Protein AF-A0A2W1MUR2-F1 (afdb_monomer_lite)

pLDDT: mean 82.46, std 20.59, range [31.08, 98.38]

Structure (mmCIF, N/CA/C/O backbone):
data_AF-A0A2W1MUR2-F1
#
_entry.id   AF-A0A2W1MUR2-F1
#
loop_
_atom_site.group_PDB
_atom_site.id
_atom_site.type_symbol
_atom_site.label_atom_id
_atom_site.label_alt_id
_atom_site.label_comp_id
_atom_site.label_asym_id
_atom_site.label_entity_id
_atom_site.label_seq_id
_atom_site.pdbx_PDB_ins_code
_atom_site.Cartn_x
_atom_site.Cartn_y
_atom_site.Cartn_z
_atom_site.occupancy
_atom_site.B_iso_or_equiv
_atom_site.auth_seq_id
_atom_site.auth_comp_id
_atom_site.auth_asym_id
_atom_site.auth_atom_id
_atom_site.pdbx_PDB_model_num
ATOM 1 N N . THR A 1 1 ? 6.943 8.150 -29.413 1.00 52.59 1 THR A N 1
ATOM 2 C CA . THR A 1 1 ? 5.490 8.008 -29.246 1.00 52.59 1 THR A CA 1
ATOM 3 C C . THR A 1 1 ? 4.821 9.345 -29.018 1.00 52.59 1 THR A C 1
ATOM 5 O O . THR A 1 1 ? 5.468 10.304 -28.606 1.00 52.59 1 THR A O 1
ATOM 8 N N . ASN A 1 2 ? 3.530 9.465 -29.338 1.00 44.44 2 ASN A N 1
ATOM 9 C CA . ASN A 1 2 ? 2.697 10.561 -28.817 1.00 44.44 2 ASN A CA 1
ATOM 10 C C . ASN A 1 2 ? 2.194 10.264 -27.386 1.00 44.44 2 ASN A C 1
ATOM 12 O O . ASN A 1 2 ? 1.311 10.976 -26.915 1.00 44.44 2 ASN A O 1
ATOM 16 N N . GLY A 1 3 ? 2.753 9.233 -26.735 1.00 40.03 3 GLY A N 1
ATOM 17 C CA . GLY A 1 3 ? 2.511 8.872 -25.340 1.00 40.03 3 GLY A CA 1
ATOM 18 C C . GLY A 1 3 ? 1.110 8.339 -25.052 1.00 40.03 3 GLY A C 1
ATOM 19 O O . GLY A 1 3 ? 0.625 8.547 -23.956 1.00 40.03 3 GLY A O 1
ATOM 20 N N . ASN A 1 4 ? 0.416 7.738 -26.028 1.00 41.56 4 ASN A N 1
ATOM 21 C CA . ASN A 1 4 ? -0.985 7.325 -25.859 1.00 41.56 4 ASN A CA 1
ATOM 22 C C . ASN A 1 4 ? -1.212 5.808 -25.728 1.00 41.56 4 ASN A C 1
ATOM 24 O O . ASN A 1 4 ? -2.364 5.389 -25.817 1.00 41.56 4 ASN A O 1
ATOM 28 N N . GLY A 1 5 ? -0.155 4.995 -25.630 1.00 36.75 5 GLY A N 1
ATOM 29 C CA . GLY A 1 5 ? -0.264 3.538 -25.466 1.00 36.75 5 GLY A CA 1
ATOM 30 C C . GLY A 1 5 ? -0.944 2.772 -26.617 1.00 36.75 5 GLY A C 1
ATOM 31 O O . GLY A 1 5 ? -1.258 1.596 -26.466 1.00 36.75 5 GLY A O 1
ATOM 32 N N . VAL A 1 6 ? -1.204 3.388 -27.783 1.00 38.34 6 VAL A N 1
ATOM 33 C CA . VAL A 1 6 ? -1.927 2.741 -28.897 1.00 38.34 6 VAL A CA 1
ATOM 34 C C . VAL A 1 6 ? -1.089 2.727 -30.172 1.00 38.34 6 VAL A C 1
ATOM 36 O O . VAL A 1 6 ? -0.780 3.774 -30.740 1.00 38.34 6 VAL A O 1
ATOM 39 N N . ILE A 1 7 ? -0.818 1.527 -30.705 1.00 43.47 7 ILE A N 1
ATOM 40 C CA . ILE A 1 7 ? -0.164 1.345 -32.011 1.00 43.47 7 ILE A CA 1
ATOM 41 C C . ILE A 1 7 ? -1.103 1.836 -33.132 1.00 43.47 7 ILE A C 1
ATOM 43 O O . ILE A 1 7 ? -1.930 1.088 -33.667 1.00 43.47 7 ILE A O 1
ATOM 47 N N . ASP A 1 8 ? -0.966 3.104 -33.517 1.00 47.75 8 ASP A N 1
ATOM 48 C CA . ASP A 1 8 ? -1.576 3.679 -34.713 1.00 47.75 8 ASP A CA 1
ATOM 49 C C . ASP A 1 8 ? -0.521 4.274 -35.671 1.00 47.75 8 ASP A C 1
ATOM 51 O O . ASP A 1 8 ? 0.677 4.316 -35.400 1.00 47.75 8 ASP A O 1
ATOM 55 N N . GLY A 1 9 ? -0.947 4.681 -36.871 1.00 41.59 9 GLY A N 1
ATOM 56 C CA . GLY A 1 9 ? -0.047 5.183 -37.919 1.00 41.59 9 GLY A CA 1
ATOM 57 C C . GLY A 1 9 ? 0.613 6.543 -37.636 1.00 41.59 9 GLY A C 1
ATOM 58 O O . GLY A 1 9 ? 1.147 7.134 -38.580 1.00 41.59 9 GLY A O 1
ATOM 59 N N . ALA A 1 10 ? 0.516 7.070 -36.412 1.00 45.09 10 ALA A N 1
ATOM 60 C CA . ALA A 1 10 ? 1.146 8.307 -35.962 1.00 45.09 10 ALA A CA 1
ATOM 61 C C . ALA A 1 10 ? 2.439 8.093 -35.149 1.00 45.09 10 ALA A C 1
ATOM 63 O O . ALA A 1 10 ? 3.068 9.090 -34.788 1.00 45.09 10 ALA A O 1
ATOM 64 N N . GLU A 1 11 ? 2.864 6.846 -34.913 1.00 55.81 11 GLU A N 1
ATOM 65 C CA . GLU A 1 11 ? 4.136 6.552 -34.244 1.00 55.81 11 GLU A CA 1
ATOM 66 C C . GLU A 1 11 ? 5.350 6.970 -35.097 1.00 55.81 11 GLU A C 1
ATOM 68 O O . GLU A 1 11 ? 5.309 6.915 -36.336 1.00 55.81 11 GLU A O 1
ATOM 73 N N . LEU A 1 12 ? 6.432 7.427 -34.450 1.00 50.66 12 LEU A N 1
ATOM 74 C CA . LEU A 1 12 ? 7.673 7.763 -35.153 1.00 50.66 12 LEU A CA 1
ATOM 75 C C . LEU A 1 12 ? 8.189 6.500 -35.850 1.00 50.66 12 LEU A C 1
ATOM 77 O O . LEU A 1 12 ? 8.374 5.463 -35.232 1.00 50.66 12 LEU A O 1
ATOM 81 N N . ALA A 1 13 ? 8.395 6.570 -37.165 1.00 52.12 13 ALA A N 1
ATOM 82 C CA . ALA A 1 13 ? 8.989 5.453 -37.886 1.00 52.12 13 ALA A CA 1
ATOM 83 C C . ALA A 1 13 ? 10.464 5.291 -37.465 1.00 52.12 13 ALA A C 1
ATOM 85 O O . ALA A 1 13 ? 11.145 6.313 -37.325 1.00 52.12 13 ALA A O 1
ATOM 86 N N . PRO A 1 14 ? 10.981 4.054 -37.354 1.00 52.34 14 PRO A N 1
ATOM 87 C CA . PRO A 1 14 ? 12.403 3.816 -37.125 1.00 52.34 14 PRO A CA 1
ATOM 88 C C . PRO A 1 14 ? 13.284 4.536 -38.145 1.00 52.34 14 PRO A C 1
ATOM 90 O O . PRO A 1 14 ? 12.932 4.629 -39.332 1.00 52.34 14 PRO A O 1
ATOM 93 N N . ALA A 1 15 ? 14.418 5.067 -37.690 1.00 61.19 15 ALA A N 1
ATOM 94 C CA . ALA A 1 15 ? 15.410 5.709 -38.547 1.00 61.19 15 ALA A CA 1
ATOM 95 C C . ALA A 1 15 ? 16.092 4.699 -39.483 1.00 61.19 15 ALA A C 1
ATOM 97 O O . ALA A 1 15 ? 16.553 5.065 -40.572 1.00 61.19 15 ALA A O 1
ATOM 98 N N . GLY A 1 16 ? 16.126 3.428 -39.081 1.00 59.06 16 GLY A N 1
ATOM 99 C CA . GLY A 1 16 ? 16.937 2.372 -39.669 1.00 59.06 16 GLY A CA 1
ATOM 100 C C . GLY A 1 16 ? 18.432 2.604 -39.450 1.00 59.06 16 GLY A C 1
ATOM 101 O O . GLY A 1 16 ? 19.238 2.153 -40.271 1.00 59.06 16 GLY A O 1
ATOM 102 N N . THR A 1 17 ? 18.796 3.368 -38.422 1.00 61.84 17 THR A N 1
ATOM 103 C CA . THR A 1 17 ? 20.178 3.688 -38.066 1.00 61.84 17 THR A CA 1
ATOM 104 C C . THR A 1 17 ? 20.392 3.440 -36.584 1.00 61.84 17 THR A C 1
ATOM 106 O O . THR A 1 17 ? 19.498 3.696 -35.796 1.00 61.84 17 THR A O 1
ATOM 109 N N . ASP A 1 18 ? 21.569 2.916 -36.268 1.00 57.72 18 ASP A N 1
ATOM 110 C CA . ASP A 1 18 ? 22.080 2.629 -34.928 1.00 57.72 18 ASP A CA 1
ATOM 111 C C . ASP A 1 18 ? 23.527 3.158 -34.947 1.00 57.72 18 ASP A C 1
ATOM 113 O O . ASP A 1 18 ? 24.411 2.605 -35.625 1.00 57.72 18 ASP A O 1
ATOM 117 N N . ALA A 1 19 ? 23.715 4.371 -34.425 1.00 68.31 19 ALA A N 1
ATOM 118 C CA . ALA A 1 19 ? 24.905 5.187 -34.648 1.00 68.31 19 ALA A CA 1
ATOM 119 C C . ALA A 1 19 ? 26.083 4.802 -33.748 1.00 68.31 19 ALA A C 1
ATOM 121 O O . ALA A 1 19 ? 27.240 4.954 -34.176 1.00 68.31 19 ALA A O 1
ATOM 122 N N . ASP A 1 20 ? 25.816 4.328 -32.536 1.00 58.47 20 ASP A N 1
ATOM 123 C CA . ASP A 1 20 ? 26.816 3.842 -31.585 1.00 58.47 20 ASP A CA 1
ATOM 124 C C . ASP A 1 20 ? 26.888 2.311 -31.485 1.00 58.47 20 ASP A C 1
ATOM 126 O O . ASP A 1 20 ? 27.854 1.803 -30.902 1.00 58.47 20 ASP A O 1
ATOM 130 N N . ALA A 1 21 ? 26.042 1.611 -32.245 1.00 53.56 21 ALA A N 1
ATOM 131 C CA . ALA A 1 21 ? 26.061 0.170 -32.458 1.00 53.56 21 ALA A CA 1
ATOM 132 C C . ALA A 1 21 ? 25.739 -0.628 -31.188 1.00 53.56 21 ALA A C 1
ATOM 134 O O . ALA A 1 21 ? 26.381 -1.660 -30.945 1.00 53.56 21 ALA A O 1
ATOM 135 N N . ASP A 1 22 ? 24.800 -0.128 -30.387 1.00 54.81 22 ASP A N 1
ATOM 136 C CA . ASP A 1 22 ? 24.324 -0.761 -29.157 1.00 54.81 22 ASP A CA 1
ATOM 137 C C . ASP A 1 22 ? 23.065 -1.626 -29.358 1.00 54.81 22 ASP A C 1
ATOM 139 O O . ASP A 1 22 ? 22.729 -2.427 -28.488 1.00 54.81 22 ASP A O 1
ATOM 143 N N . GLY A 1 23 ? 22.445 -1.566 -30.541 1.00 53.06 23 GLY A N 1
ATOM 144 C CA . GLY A 1 23 ? 21.282 -2.372 -30.907 1.00 53.06 23 GLY A CA 1
ATOM 145 C C . GLY A 1 23 ? 19.949 -1.625 -30.883 1.00 53.06 23 GLY A C 1
ATOM 146 O O . GLY A 1 23 ? 18.966 -2.184 -31.381 1.00 53.06 23 GLY A O 1
ATOM 147 N N . LEU A 1 24 ? 19.906 -0.379 -30.402 1.00 52.16 24 LEU A N 1
ATOM 148 C CA . LEU A 1 24 ? 18.722 0.476 -30.465 1.00 52.16 24 LEU A CA 1
ATOM 149 C C . LEU A 1 24 ? 18.738 1.360 -31.720 1.00 52.16 24 LEU A C 1
ATOM 151 O O . LEU A 1 24 ? 19.772 1.761 -32.249 1.00 52.16 24 LEU A O 1
ATOM 155 N N . ASP A 1 25 ? 17.552 1.639 -32.261 1.00 63.41 25 ASP A N 1
ATOM 156 C CA . ASP A 1 25 ? 17.422 2.562 -33.388 1.00 63.41 25 ASP A CA 1
ATOM 157 C C . ASP A 1 25 ? 17.506 4.010 -32.886 1.00 63.41 25 ASP A C 1
ATOM 159 O O . ASP A 1 25 ? 16.816 4.375 -31.941 1.00 63.41 25 ASP A O 1
ATOM 163 N N . ASP A 1 26 ? 18.290 4.853 -33.562 1.00 63.41 26 ASP A N 1
ATOM 164 C CA . ASP A 1 26 ? 18.597 6.241 -33.180 1.00 63.41 26 ASP A CA 1
ATOM 165 C C . ASP A 1 26 ? 17.355 7.115 -32.895 1.00 63.41 26 ASP A C 1
ATOM 167 O O . ASP A 1 26 ? 17.463 8.155 -32.244 1.00 63.41 26 ASP A O 1
ATOM 171 N N . ASN A 1 27 ? 16.178 6.782 -33.447 1.00 62.06 27 ASN A N 1
ATOM 172 C CA . ASN A 1 27 ? 14.940 7.524 -33.160 1.00 62.06 27 ASN A CA 1
ATOM 173 C C . ASN A 1 27 ? 14.309 7.159 -31.808 1.00 62.06 27 ASN A C 1
ATOM 175 O O . ASN A 1 27 ? 13.392 7.858 -31.367 1.00 62.06 27 ASN A O 1
ATOM 179 N N . PHE A 1 28 ? 14.772 6.076 -31.201 1.00 53.94 28 PHE A N 1
ATOM 180 C CA . PHE A 1 28 ? 14.320 5.514 -29.934 1.00 53.94 28 PHE A CA 1
ATOM 181 C C . PHE A 1 28 ? 15.455 5.427 -28.908 1.00 53.94 28 PHE A C 1
ATOM 183 O O . PHE A 1 28 ? 15.190 5.214 -27.732 1.00 53.94 28 PHE A O 1
ATOM 190 N N . ASP A 1 29 ? 16.691 5.675 -29.334 1.00 57.19 29 ASP A N 1
ATOM 191 C CA . ASP A 1 29 ? 17.839 5.826 -28.458 1.00 57.19 29 ASP A CA 1
ATOM 192 C C . ASP A 1 29 ? 17.847 7.221 -27.795 1.00 57.19 29 ASP A C 1
ATOM 194 O O . ASP A 1 29 ? 17.964 8.273 -28.439 1.00 57.19 29 ASP A O 1
ATOM 198 N N . SER A 1 30 ? 17.668 7.231 -26.472 1.00 54.81 30 SER A N 1
ATOM 199 C CA . SER A 1 30 ? 17.703 8.442 -25.645 1.00 54.81 30 SER A CA 1
ATOM 200 C C . SER A 1 30 ? 19.116 8.791 -25.160 1.00 54.81 30 SER A C 1
ATOM 202 O O . SER A 1 30 ? 19.338 9.884 -24.613 1.00 54.81 30 SER A O 1
ATOM 204 N N . MET A 1 31 ? 20.085 7.899 -25.377 1.00 52.56 31 MET A N 1
ATOM 205 C CA . MET A 1 31 ? 21.469 8.084 -24.988 1.00 52.56 31 MET A CA 1
ATOM 206 C C . MET A 1 31 ? 22.258 8.878 -26.039 1.00 52.56 31 MET A C 1
ATOM 208 O O . MET A 1 31 ? 21.864 9.064 -27.193 1.00 52.56 31 MET A O 1
ATOM 212 N N . PRO A 1 32 ? 23.380 9.505 -25.639 1.00 57.50 32 PRO A N 1
ATOM 213 C CA . PRO A 1 32 ? 24.187 10.245 -26.587 1.00 57.50 32 PRO A CA 1
ATOM 214 C C . PRO A 1 32 ? 24.886 9.256 -27.526 1.00 57.50 32 PRO A C 1
ATOM 216 O O . PRO A 1 32 ? 25.795 8.579 -27.053 1.00 57.50 32 PRO A O 1
ATOM 219 N N . LEU A 1 33 ? 24.581 9.345 -28.833 1.00 58.50 33 LEU A N 1
ATOM 220 C CA . LEU A 1 33 ? 25.121 8.647 -30.037 1.00 58.50 33 LEU A CA 1
ATOM 221 C C . LEU A 1 33 ? 26.667 8.544 -30.194 1.00 58.50 33 LEU A C 1
ATOM 223 O O . LEU A 1 33 ? 27.222 8.417 -31.289 1.00 58.50 33 LEU A O 1
ATOM 227 N N . THR A 1 34 ? 27.421 8.779 -29.127 1.00 56.03 34 THR A N 1
ATOM 228 C CA . THR A 1 34 ? 28.885 8.775 -29.031 1.00 56.03 34 THR A CA 1
ATOM 229 C C . THR A 1 34 ? 29.391 8.048 -27.783 1.00 56.03 34 THR A C 1
ATOM 231 O O . THR A 1 34 ? 30.610 7.924 -27.615 1.00 56.03 34 THR A O 1
ATOM 234 N N . ALA A 1 35 ? 28.497 7.612 -26.896 1.00 49.00 35 ALA A N 1
ATOM 235 C CA . ALA A 1 35 ? 28.824 6.962 -25.645 1.00 49.00 35 ALA A CA 1
ATOM 236 C C . ALA A 1 35 ? 28.673 5.448 -25.809 1.00 49.00 35 ALA A C 1
ATOM 238 O O . ALA A 1 35 ? 27.669 4.878 -25.428 1.00 49.00 35 ALA A O 1
ATOM 239 N N . VAL A 1 36 ? 29.722 4.787 -26.309 1.00 47.22 36 VAL A N 1
ATOM 240 C CA . VAL A 1 36 ? 29.842 3.329 -26.159 1.00 47.22 36 VAL A CA 1
ATOM 241 C C . VAL A 1 36 ? 29.967 3.049 -24.662 1.00 47.22 36 VAL A C 1
ATOM 243 O O . VAL A 1 36 ? 31.051 3.214 -24.084 1.00 47.22 36 VAL A O 1
ATOM 246 N N . ASN A 1 37 ? 28.856 2.725 -24.013 1.00 43.06 37 ASN A N 1
ATOM 247 C CA . ASN A 1 37 ? 28.860 2.263 -22.638 1.00 43.06 37 ASN A CA 1
ATOM 248 C C . ASN A 1 37 ? 29.360 0.802 -22.610 1.00 43.06 37 ASN A C 1
ATOM 250 O O . ASN A 1 37 ? 29.521 0.128 -23.628 1.00 43.06 37 ASN A O 1
ATOM 254 N N . THR A 1 38 ? 29.755 0.340 -21.432 1.00 38.03 38 THR A N 1
ATOM 255 C CA . THR A 1 38 ? 30.266 -1.021 -21.229 1.00 38.03 38 THR A CA 1
ATOM 256 C C . THR A 1 38 ? 29.154 -2.050 -21.007 1.00 38.03 38 THR A C 1
ATOM 258 O O . THR A 1 38 ? 29.481 -3.186 -20.672 1.00 38.03 38 THR A O 1
ATOM 261 N N . PHE A 1 39 ? 27.888 -1.686 -21.237 1.00 39.66 39 PHE A N 1
ATOM 262 C CA . PHE A 1 39 ? 26.738 -2.598 -21.288 1.00 39.66 39 PHE A CA 1
ATOM 263 C C . PHE A 1 39 ? 26.599 -3.161 -22.705 1.00 39.66 39 PHE A C 1
ATOM 265 O O . PHE A 1 39 ? 25.584 -3.043 -23.369 1.00 39.66 39 PHE A O 1
ATOM 272 N N . THR A 1 40 ? 27.704 -3.679 -23.243 1.00 33.91 40 THR A N 1
ATOM 273 C CA . THR A 1 40 ? 27.777 -4.028 -24.659 1.00 33.91 40 THR A CA 1
ATOM 274 C C . THR A 1 40 ? 26.845 -5.195 -24.983 1.00 33.91 40 THR A C 1
ATOM 276 O O . THR A 1 40 ? 27.210 -6.338 -24.683 1.00 33.91 40 THR A O 1
ATOM 279 N N . ASN A 1 41 ? 25.758 -4.924 -25.712 1.00 38.59 41 ASN A N 1
ATOM 280 C CA . ASN A 1 41 ? 25.082 -5.884 -26.582 1.00 38.59 41 ASN A CA 1
ATOM 281 C C . ASN A 1 41 ? 26.071 -6.342 -27.666 1.00 38.59 41 ASN A C 1
ATOM 283 O O . ASN A 1 41 ? 26.213 -5.793 -28.762 1.00 38.59 41 ASN A O 1
ATOM 287 N N . ALA A 1 42 ? 26.882 -7.332 -27.313 1.00 31.08 42 ALA A N 1
ATOM 288 C CA . ALA A 1 42 ? 27.861 -7.912 -28.206 1.00 31.08 42 ALA A CA 1
ATOM 289 C C . ALA A 1 42 ? 27.303 -9.179 -28.855 1.00 31.08 42 ALA A C 1
ATOM 291 O O . ALA A 1 42 ? 27.804 -10.272 -28.593 1.00 31.08 42 ALA A O 1
ATOM 292 N N . ALA A 1 43 ? 26.379 -9.038 -29.808 1.00 37.41 43 ALA A N 1
ATOM 293 C CA . ALA A 1 43 ? 26.194 -10.063 -30.833 1.00 37.41 43 ALA A CA 1
ATOM 294 C C . ALA A 1 43 ? 25.718 -9.503 -32.183 1.00 37.41 43 ALA A C 1
ATOM 296 O O . ALA A 1 43 ? 24.581 -9.657 -32.609 1.00 37.41 43 ALA A O 1
ATOM 297 N N . ASN A 1 44 ? 26.680 -8.990 -32.958 1.00 37.62 44 ASN A N 1
ATOM 298 C CA . ASN A 1 44 ? 26.607 -8.984 -34.421 1.00 37.62 44 ASN A CA 1
ATOM 299 C C . ASN A 1 44 ? 26.176 -10.367 -34.947 1.00 37.62 44 ASN A C 1
ATOM 301 O O . ASN A 1 44 ? 26.976 -11.310 -34.993 1.00 37.62 44 ASN A O 1
ATOM 305 N N . GLY A 1 45 ? 24.936 -10.426 -35.422 1.00 33.41 45 GLY A N 1
ATOM 306 C CA . GLY A 1 45 ? 24.355 -11.566 -36.110 1.00 33.41 45 GLY A CA 1
ATOM 307 C C . GLY A 1 45 ? 23.498 -11.180 -37.311 1.00 33.41 45 GLY A C 1
ATOM 308 O O . GLY A 1 45 ? 22.531 -11.871 -37.577 1.00 33.41 45 GLY A O 1
ATOM 309 N N . THR A 1 46 ? 23.838 -10.117 -38.053 1.00 34.62 46 THR A N 1
ATOM 310 C CA . THR A 1 46 ? 23.233 -9.789 -39.366 1.00 34.62 46 THR A CA 1
ATOM 311 C C . THR A 1 46 ? 21.705 -9.929 -39.430 1.00 34.62 46 THR A C 1
ATOM 313 O O . THR A 1 46 ? 21.219 -10.735 -40.221 1.00 34.62 46 THR A O 1
ATOM 316 N N . ILE A 1 47 ? 20.961 -9.168 -38.629 1.00 39.41 47 ILE A N 1
ATOM 317 C CA . ILE A 1 47 ? 19.511 -9.059 -38.821 1.00 39.41 47 ILE A CA 1
ATOM 318 C C . ILE A 1 47 ? 19.236 -7.787 -39.620 1.00 39.41 47 ILE A C 1
ATOM 320 O O . ILE A 1 47 ? 19.575 -6.681 -39.204 1.00 39.41 47 ILE A O 1
ATOM 324 N N . ASP A 1 48 ? 18.714 -7.968 -40.833 1.00 42.28 48 ASP A N 1
ATOM 325 C CA . ASP A 1 48 ? 18.252 -6.883 -41.697 1.00 42.28 48 ASP A CA 1
ATOM 326 C C . ASP A 1 48 ? 16.745 -6.701 -41.443 1.00 42.28 48 ASP A C 1
ATOM 328 O O . ASP A 1 48 ? 15.947 -7.544 -41.877 1.00 42.28 48 ASP A O 1
ATOM 332 N N . PRO A 1 49 ? 16.324 -5.600 -40.787 1.00 42.94 49 PRO A N 1
ATOM 333 C CA . PRO A 1 49 ? 14.931 -5.375 -40.393 1.00 42.94 49 PRO A CA 1
ATOM 334 C C . PRO A 1 49 ? 13.972 -5.287 -41.593 1.00 42.94 49 PRO A C 1
ATOM 336 O O . PRO A 1 49 ? 12.754 -5.369 -41.434 1.00 42.94 49 PRO A O 1
ATOM 339 N N . VAL A 1 50 ? 14.49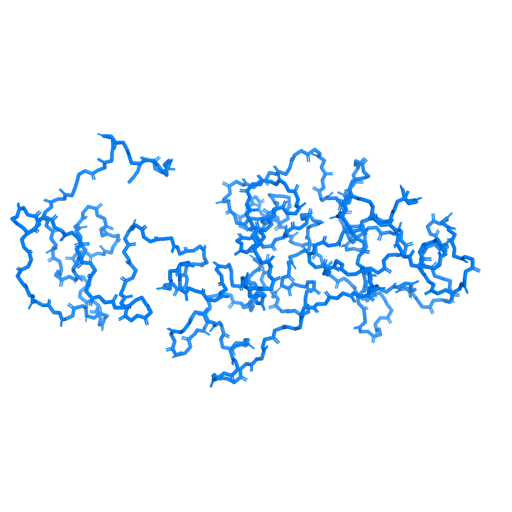5 -5.163 -42.819 1.00 39.22 50 VAL A N 1
ATOM 340 C CA . VAL A 1 50 ? 13.703 -5.124 -44.054 1.00 39.22 50 VAL A CA 1
ATOM 341 C C . VAL A 1 50 ? 13.495 -6.517 -44.661 1.00 39.22 50 VAL A C 1
ATOM 343 O O . VAL A 1 50 ? 12.500 -6.725 -45.363 1.00 39.22 50 VAL A O 1
ATOM 346 N N . THR A 1 51 ? 14.402 -7.476 -44.437 1.00 38.00 51 THR A N 1
ATOM 347 C CA . THR A 1 51 ? 14.331 -8.806 -45.075 1.00 38.00 51 THR A CA 1
ATOM 348 C C . THR A 1 51 ? 13.982 -9.953 -44.134 1.00 38.00 51 THR A C 1
ATOM 350 O O . THR A 1 51 ? 13.389 -10.924 -44.616 1.00 38.00 51 THR A O 1
ATOM 353 N N . ASP A 1 52 ? 14.240 -9.825 -42.832 1.00 47.56 52 ASP A N 1
ATOM 354 C CA . ASP A 1 52 ? 14.043 -10.926 -41.881 1.00 47.56 52 ASP A CA 1
ATOM 355 C C . ASP A 1 52 ? 12.654 -10.945 -41.230 1.00 47.56 52 ASP A C 1
ATOM 357 O O . ASP A 1 52 ? 12.223 -11.991 -40.755 1.00 47.56 52 ASP A O 1
ATOM 361 N N . GLY A 1 53 ? 11.886 -9.852 -41.311 1.00 38.81 53 GLY A N 1
ATOM 362 C CA . GLY A 1 53 ? 10.440 -9.836 -41.044 1.00 38.81 53 GLY A CA 1
ATOM 363 C C . GLY A 1 53 ? 10.005 -10.245 -39.632 1.00 38.81 53 GLY A C 1
ATOM 364 O O . GLY A 1 53 ? 8.807 -10.430 -39.415 1.00 38.81 53 GLY A O 1
ATOM 365 N N . ILE A 1 54 ? 10.939 -10.389 -38.693 1.00 37.62 54 ILE A N 1
ATOM 366 C CA . ILE A 1 54 ? 10.667 -10.714 -37.300 1.00 37.62 54 ILE A CA 1
ATOM 367 C C . ILE A 1 54 ? 11.612 -9.879 -36.434 1.00 37.62 54 ILE A C 1
ATOM 369 O O . ILE A 1 54 ? 12.828 -10.002 -36.545 1.00 37.62 54 ILE A O 1
ATOM 373 N N . PHE A 1 55 ? 11.027 -9.060 -35.563 1.00 44.88 55 PHE A N 1
ATOM 374 C CA . PHE A 1 55 ? 11.647 -8.572 -34.334 1.00 44.88 55 PHE A CA 1
ATOM 375 C C . PHE A 1 55 ? 11.701 -9.736 -33.324 1.00 44.88 55 PHE A C 1
ATOM 377 O O . PHE A 1 55 ? 11.017 -9.703 -32.303 1.00 44.88 55 PHE A O 1
ATOM 384 N N . ALA A 1 56 ? 12.327 -10.850 -33.717 1.00 36.03 56 ALA A N 1
ATOM 385 C CA . ALA A 1 56 ? 12.342 -12.069 -32.920 1.00 36.03 56 ALA A CA 1
ATOM 386 C C . ALA A 1 56 ? 13.427 -11.927 -31.868 1.00 36.03 56 ALA A C 1
ATOM 388 O O . ALA A 1 56 ? 14.605 -12.112 -32.173 1.00 36.03 56 ALA A O 1
ATOM 389 N N . ASP A 1 57 ? 12.965 -11.626 -30.663 1.00 41.81 57 ASP A N 1
ATOM 390 C CA . ASP A 1 57 ? 13.342 -12.330 -29.447 1.00 41.81 57 ASP A CA 1
ATOM 391 C C . ASP A 1 57 ? 13.982 -13.707 -29.754 1.00 41.81 57 ASP A C 1
ATOM 393 O O . ASP A 1 57 ? 13.378 -14.599 -30.375 1.00 41.81 57 ASP A O 1
ATOM 397 N N . ALA A 1 58 ? 15.246 -13.838 -29.360 1.00 40.34 58 ALA A N 1
ATOM 398 C CA . ALA A 1 58 ? 15.959 -15.104 -29.278 1.00 40.34 58 ALA A CA 1
ATOM 399 C C . ALA A 1 58 ? 16.410 -15.418 -27.841 1.00 40.34 58 ALA A C 1
ATOM 401 O O . ALA A 1 58 ? 17.088 -16.436 -27.647 1.00 40.34 58 ALA A O 1
ATOM 402 N N . ASP A 1 59 ? 16.021 -14.598 -26.869 1.00 45.22 59 ASP A N 1
ATOM 403 C CA . ASP A 1 59 ? 16.521 -14.644 -25.507 1.00 45.22 59 ASP A CA 1
ATOM 404 C C . ASP A 1 59 ? 15.347 -15.023 -24.602 1.00 45.22 59 ASP A C 1
ATOM 406 O O . ASP A 1 59 ? 14.308 -14.384 -24.569 1.00 45.22 59 ASP A O 1
ATOM 410 N N . ALA A 1 60 ? 15.474 -16.172 -23.934 1.00 37.12 60 ALA A N 1
ATOM 411 C CA . ALA A 1 60 ? 14.470 -16.602 -22.969 1.00 37.12 60 ALA A CA 1
ATOM 412 C C . ALA A 1 60 ? 14.195 -15.450 -21.988 1.00 37.12 60 ALA A C 1
ATOM 414 O O . ALA A 1 60 ? 15.164 -14.805 -21.581 1.00 37.12 60 ALA A O 1
ATOM 415 N N . PRO A 1 61 ? 12.931 -15.205 -21.616 1.00 40.53 61 PRO A N 1
ATOM 416 C CA . PRO A 1 61 ? 12.618 -14.060 -20.785 1.00 40.53 61 PRO A CA 1
ATOM 417 C C . PRO A 1 61 ? 13.353 -14.236 -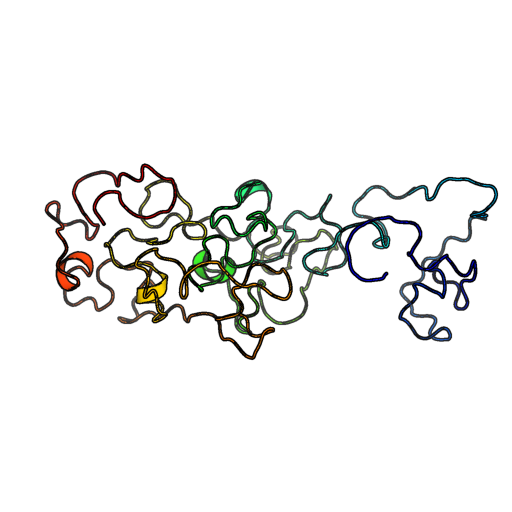19.436 1.00 40.53 61 PRO A C 1
ATOM 419 O O . PRO A 1 61 ? 13.421 -15.358 -18.915 1.00 40.53 61 PRO A O 1
ATOM 422 N N . GLY A 1 62 ? 14.046 -13.177 -19.003 1.00 43.31 62 GLY A N 1
ATOM 423 C CA . GLY A 1 62 ? 14.914 -13.128 -17.815 1.00 43.31 62 GLY A CA 1
ATOM 424 C C . GLY A 1 62 ? 16.418 -13.196 -18.100 1.00 43.31 62 GLY A C 1
ATOM 425 O O . GLY A 1 62 ? 17.193 -13.528 -17.212 1.00 43.31 62 GLY A O 1
ATOM 426 N N . LEU A 1 63 ? 16.865 -12.990 -19.349 1.00 42.75 63 LEU A N 1
ATOM 427 C CA . LEU A 1 63 ? 18.295 -13.042 -19.717 1.00 42.75 63 LEU A CA 1
ATOM 428 C C . LEU A 1 63 ? 18.730 -12.003 -20.778 1.00 42.75 63 LEU A C 1
ATOM 430 O O . LEU A 1 63 ? 19.834 -12.142 -21.321 1.00 42.75 63 LEU A O 1
ATOM 434 N N . GLY A 1 64 ? 17.898 -11.011 -21.113 1.00 49.38 64 GLY A N 1
ATOM 435 C CA . GLY A 1 64 ? 18.142 -10.056 -22.205 1.00 49.38 64 GLY A CA 1
ATOM 436 C C . GLY A 1 64 ? 17.653 -8.639 -21.899 1.00 49.38 64 GLY A C 1
ATOM 437 O O . GLY A 1 64 ? 16.846 -8.461 -20.999 1.00 49.38 64 GLY A O 1
ATOM 438 N N . ASP A 1 65 ? 18.184 -7.658 -22.639 1.00 48.69 65 ASP A N 1
ATOM 439 C CA . ASP A 1 65 ? 17.841 -6.233 -22.520 1.00 48.69 65 ASP A CA 1
ATOM 440 C C . ASP A 1 65 ? 16.348 -5.995 -22.844 1.00 48.69 65 ASP A C 1
ATOM 442 O O . ASP A 1 65 ? 15.877 -6.484 -23.876 1.00 48.69 65 ASP A O 1
ATOM 446 N N . LEU A 1 66 ? 15.654 -5.206 -22.013 1.00 52.31 66 LEU A N 1
ATOM 447 C CA . LEU A 1 66 ? 14.264 -4.769 -22.200 1.00 52.31 66 LEU A CA 1
ATOM 448 C C . LEU A 1 66 ? 14.023 -4.181 -23.606 1.00 52.31 66 LEU A C 1
ATOM 450 O O . LEU A 1 66 ? 14.715 -3.254 -24.051 1.00 52.31 66 LEU A O 1
ATOM 454 N N . ASP A 1 67 ? 13.032 -4.698 -24.330 1.00 55.38 67 ASP A N 1
ATOM 455 C CA . ASP A 1 67 ? 12.592 -4.155 -25.617 1.00 55.38 67 ASP A CA 1
ATOM 456 C C . ASP A 1 67 ? 11.544 -3.044 -25.423 1.00 55.38 67 ASP A C 1
ATOM 458 O O . ASP A 1 67 ? 10.705 -3.109 -24.538 1.00 55.38 67 ASP A O 1
ATOM 462 N N . TYR A 1 68 ? 11.460 -2.066 -26.336 1.00 53.50 68 TYR A N 1
ATOM 463 C CA . TYR A 1 68 ? 10.507 -0.931 -26.273 1.00 53.50 68 TYR A CA 1
ATOM 464 C C . TYR A 1 68 ? 9.010 -1.325 -26.292 1.00 53.50 68 TYR A C 1
ATOM 466 O O . TYR A 1 68 ? 8.132 -0.459 -26.382 1.00 53.50 68 TYR A O 1
ATOM 474 N N . ARG A 1 69 ? 8.716 -2.625 -26.359 1.00 56.56 69 ARG A N 1
ATOM 475 C CA . ARG A 1 69 ? 7.378 -3.228 -26.415 1.00 56.56 69 ARG A CA 1
ATOM 476 C C . ARG A 1 69 ? 7.037 -4.012 -25.154 1.00 56.56 69 ARG A C 1
ATOM 478 O O . ARG A 1 69 ? 5.889 -4.441 -25.051 1.00 56.56 69 ARG A O 1
ATOM 485 N N . GLU A 1 70 ? 8.022 -4.261 -24.307 1.00 66.94 70 GLU A N 1
ATOM 486 C CA . GLU A 1 70 ? 7.852 -4.860 -22.993 1.00 66.94 70 GLU A CA 1
ATOM 487 C C . GLU A 1 70 ? 7.481 -3.734 -22.025 1.00 66.94 70 GLU A C 1
ATOM 489 O O . GLU A 1 70 ? 7.901 -2.588 -22.215 1.00 66.94 70 GLU A O 1
ATOM 494 N N . LEU A 1 71 ? 6.559 -4.046 -21.117 1.00 80.75 71 LEU A N 1
ATOM 495 C CA . LEU A 1 71 ? 6.249 -3.182 -19.987 1.00 80.75 71 LEU A CA 1
ATOM 496 C C . LEU A 1 71 ? 7.254 -3.531 -18.877 1.00 80.75 71 LEU A C 1
ATOM 498 O O . LEU A 1 71 ? 7.758 -4.656 -18.875 1.00 80.75 71 LEU A O 1
ATOM 502 N N . ASP A 1 72 ? 7.611 -2.513 -18.112 1.00 81.38 72 ASP A N 1
ATOM 503 C CA . ASP A 1 72 ? 8.617 -2.475 -17.043 1.00 81.38 72 ASP A CA 1
ATOM 504 C C . ASP A 1 72 ? 8.092 -1.374 -16.121 1.00 81.38 72 ASP A C 1
ATOM 506 O O . ASP A 1 72 ? 8.301 -0.180 -16.395 1.00 81.38 72 ASP A O 1
ATOM 510 N N . SER A 1 73 ? 7.169 -1.766 -15.247 1.00 86.38 73 SER A N 1
ATOM 511 C CA . SER A 1 73 ? 6.291 -0.841 -14.524 1.00 86.38 73 SER A CA 1
ATOM 512 C C . SER A 1 73 ? 7.033 -0.098 -13.410 1.00 86.38 73 SER A C 1
ATOM 514 O O . SER A 1 73 ? 6.878 1.123 -13.289 1.00 86.38 73 SER A O 1
ATOM 516 N N . ASP A 1 74 ? 7.944 -0.775 -12.723 1.00 79.19 74 ASP A N 1
ATOM 517 C CA . ASP A 1 74 ? 8.835 -0.239 -11.691 1.00 79.19 74 ASP A CA 1
ATOM 518 C C . ASP A 1 74 ? 10.154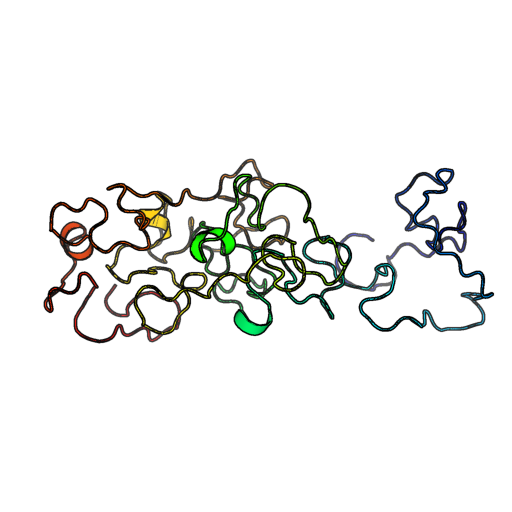 0.366 -12.236 1.00 79.19 74 ASP A C 1
ATOM 520 O O . ASP A 1 74 ? 10.815 1.188 -11.582 1.00 79.19 74 ASP A O 1
ATOM 524 N N . GLY A 1 75 ? 10.537 0.039 -13.472 1.00 80.94 75 GLY A N 1
ATOM 525 C CA . GLY A 1 75 ? 11.731 0.565 -14.123 1.00 80.94 75 GLY A CA 1
ATOM 526 C C . GLY A 1 75 ? 13.039 -0.071 -13.649 1.00 80.94 75 GLY A C 1
ATOM 527 O O . GLY A 1 75 ? 14.094 0.588 -13.757 1.00 80.94 75 GLY A O 1
ATOM 528 N N .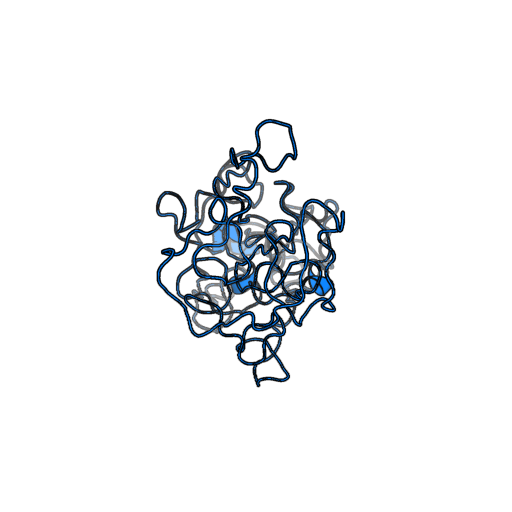 ASP A 1 76 ? 13.009 -1.289 -13.108 1.00 74.94 76 ASP A N 1
ATOM 529 C CA . ASP A 1 76 ? 14.202 -1.994 -12.631 1.00 74.94 76 ASP A CA 1
ATOM 530 C C . ASP A 1 76 ? 15.013 -2.644 -13.781 1.00 74.94 76 ASP A C 1
ATOM 532 O O . ASP A 1 76 ? 16.227 -2.890 -13.663 1.00 74.94 76 ASP A O 1
ATOM 536 N N . GLY A 1 77 ? 14.389 -2.767 -14.960 1.00 78.00 77 GLY A N 1
ATOM 537 C CA . GLY A 1 77 ? 14.971 -3.300 -16.189 1.00 78.00 77 GLY A CA 1
ATOM 538 C C . GLY A 1 77 ? 14.692 -4.783 -16.450 1.00 78.00 77 GLY A C 1
ATOM 539 O O . GLY A 1 77 ? 15.226 -5.322 -17.436 1.00 78.00 77 GLY A O 1
ATOM 540 N N . ILE A 1 78 ? 13.887 -5.426 -15.612 1.00 79.38 78 ILE A N 1
ATOM 541 C CA . ILE A 1 78 ? 13.164 -6.665 -15.875 1.00 79.38 78 ILE A CA 1
ATOM 542 C C . ILE A 1 78 ? 11.808 -6.287 -16.506 1.00 79.38 78 ILE A C 1
ATOM 544 O O . ILE A 1 78 ? 11.513 -5.124 -16.745 1.00 79.38 78 ILE A O 1
ATOM 548 N N . ALA A 1 79 ? 11.086 -7.261 -17.050 1.00 80.31 79 ALA A N 1
ATOM 549 C CA . ALA A 1 79 ? 9.846 -6.994 -17.776 1.00 80.31 79 ALA A CA 1
ATOM 550 C C . ALA A 1 79 ? 8.693 -7.651 -17.037 1.00 80.31 79 ALA A C 1
ATOM 552 O O . ALA A 1 79 ? 8.809 -8.846 -16.761 1.00 80.31 79 ALA A O 1
ATOM 553 N N . ASP A 1 80 ? 7.547 -6.981 -16.935 1.00 83.31 80 ASP A N 1
ATOM 554 C CA . ASP A 1 80 ? 6.384 -7.418 -16.142 1.00 83.31 80 ASP A CA 1
ATOM 555 C C . ASP A 1 80 ? 5.948 -8.883 -16.385 1.00 83.31 80 ASP A C 1
ATOM 557 O O . ASP A 1 80 ? 5.354 -9.602 -15.597 1.00 83.31 80 ASP A O 1
ATOM 561 N N . VAL A 1 81 ? 6.212 -9.409 -17.584 1.00 84.50 81 VAL A N 1
ATOM 562 C CA . VAL A 1 81 ? 5.840 -10.794 -17.926 1.00 84.50 81 VAL A CA 1
ATOM 563 C C . VAL A 1 81 ? 6.680 -11.868 -17.208 1.00 84.50 81 VAL A C 1
ATOM 565 O O . VAL A 1 81 ? 6.378 -13.067 -17.318 1.00 84.50 81 VAL A O 1
ATOM 568 N N . ILE A 1 82 ? 7.783 -11.472 -16.585 1.00 85.62 82 ILE A N 1
ATOM 569 C CA . ILE A 1 82 ? 8.743 -12.325 -15.876 1.00 85.62 82 ILE A CA 1
ATOM 570 C C . ILE A 1 82 ? 9.224 -11.740 -14.561 1.00 85.62 82 ILE A C 1
ATOM 572 O O . ILE A 1 82 ? 9.924 -12.480 -13.861 1.00 85.62 82 ILE A O 1
ATOM 576 N N . ASP A 1 83 ? 8.897 -10.485 -14.281 1.00 89.31 83 ASP A N 1
ATOM 577 C CA . ASP A 1 83 ? 9.078 -9.939 -12.956 1.00 89.31 83 ASP A CA 1
ATOM 578 C C . ASP A 1 83 ? 8.250 -10.752 -11.955 1.00 89.31 83 ASP A C 1
ATOM 580 O O . ASP A 1 83 ? 7.204 -11.308 -12.314 1.00 89.31 83 ASP A O 1
ATOM 584 N N . PRO A 1 84 ? 8.787 -11.013 -10.763 1.00 95.12 84 PRO A N 1
ATOM 585 C CA . PRO A 1 84 ? 7.995 -11.508 -9.647 1.00 95.12 84 PRO A CA 1
ATOM 586 C C . PRO A 1 84 ? 7.273 -10.424 -8.828 1.00 95.12 84 PRO A C 1
ATOM 588 O O . PRO A 1 84 ? 6.493 -10.839 -7.962 1.00 95.12 84 PRO A O 1
ATOM 591 N N . ASP A 1 85 ? 7.594 -9.145 -9.029 1.00 96.75 85 ASP A N 1
ATOM 592 C CA . ASP A 1 85 ? 7.144 -7.988 -8.236 1.00 96.75 85 ASP A CA 1
ATOM 593 C C . ASP A 1 85 ? 7.138 -6.738 -9.151 1.00 96.75 85 ASP A C 1
ATOM 595 O O . ASP A 1 85 ? 8.139 -6.030 -9.253 1.00 96.75 85 ASP A O 1
ATOM 599 N N . ASP A 1 86 ? 6.057 -6.550 -9.922 1.00 94.88 86 ASP A N 1
ATOM 600 C CA . ASP A 1 86 ? 6.005 -5.610 -11.060 1.00 94.88 86 ASP A CA 1
ATOM 601 C C . ASP A 1 86 ? 6.055 -4.112 -10.652 1.00 94.88 86 ASP A C 1
ATOM 603 O O . ASP A 1 86 ? 6.359 -3.259 -11.500 1.00 94.88 86 ASP A O 1
ATOM 607 N N . ASP A 1 87 ? 5.747 -3.761 -9.399 1.00 95.56 87 ASP A N 1
ATOM 608 C CA . ASP A 1 87 ? 5.825 -2.391 -8.860 1.00 95.56 87 ASP A CA 1
ATOM 609 C C . ASP A 1 87 ? 6.889 -2.201 -7.757 1.00 95.56 87 ASP A C 1
ATOM 611 O O . ASP A 1 87 ? 7.244 -1.060 -7.423 1.00 95.56 87 ASP A O 1
ATOM 615 N N . ASN A 1 88 ? 7.503 -3.296 -7.300 1.00 95.88 88 ASN A N 1
ATOM 616 C CA . ASN A 1 88 ? 8.628 -3.337 -6.370 1.00 95.88 88 ASN A CA 1
ATOM 617 C C . ASN A 1 88 ? 8.303 -2.735 -4.987 1.00 95.88 88 ASN A C 1
ATOM 619 O O . ASN A 1 88 ? 9.182 -2.185 -4.297 1.00 95.88 88 ASN A O 1
ATOM 623 N N . ASP A 1 89 ? 7.048 -2.851 -4.552 1.00 96.69 89 ASP A N 1
ATOM 624 C CA . ASP A 1 89 ? 6.576 -2.477 -3.216 1.00 96.69 89 ASP A CA 1
ATOM 625 C C . ASP A 1 89 ? 6.995 -3.518 -2.135 1.00 96.69 89 ASP A C 1
ATOM 627 O O . ASP A 1 89 ? 7.079 -3.229 -0.932 1.00 96.69 89 ASP A O 1
ATOM 631 N N . GLY A 1 90 ? 7.418 -4.715 -2.562 1.00 95.50 90 GLY A N 1
ATOM 632 C CA . GLY A 1 90 ? 7.897 -5.811 -1.720 1.00 95.50 90 GLY A CA 1
ATOM 633 C C . GLY A 1 90 ? 6.848 -6.871 -1.363 1.00 95.50 90 GLY A C 1
ATOM 634 O O . GLY A 1 90 ? 7.172 -7.797 -0.589 1.00 95.50 90 GLY A O 1
ATOM 635 N N . ILE A 1 91 ? 5.635 -6.752 -1.892 1.00 97.38 91 ILE A N 1
ATOM 636 C CA . ILE A 1 91 ? 4.644 -7.813 -2.070 1.00 97.38 91 ILE A CA 1
ATOM 637 C C . ILE A 1 91 ? 4.960 -8.504 -3.415 1.00 97.38 91 ILE A C 1
ATOM 639 O O . ILE A 1 91 ? 5.847 -8.098 -4.143 1.00 97.38 91 ILE A O 1
ATOM 643 N N . LEU A 1 92 ? 4.446 -9.710 -3.656 1.00 97.69 92 LEU A N 1
ATOM 644 C CA . LEU A 1 92 ? 4.726 -10.424 -4.909 1.00 97.69 92 LEU A CA 1
ATOM 645 C C . LEU A 1 92 ? 3.437 -10.511 -5.706 1.00 97.69 92 LEU A C 1
ATOM 647 O O . LEU A 1 92 ? 2.448 -10.951 -5.114 1.00 97.69 92 LEU A O 1
ATOM 651 N N . ASP A 1 93 ? 3.481 -10.383 -7.039 1.00 97.75 93 ASP A N 1
ATOM 652 C CA . ASP A 1 93 ? 2.266 -10.409 -7.881 1.00 97.75 93 ASP A CA 1
ATOM 653 C C . ASP A 1 93 ? 1.399 -11.665 -7.660 1.00 97.75 93 ASP A C 1
ATOM 655 O O . ASP A 1 93 ? 0.206 -11.742 -7.969 1.00 97.75 93 ASP A O 1
ATOM 659 N N . VAL A 1 94 ? 2.027 -12.759 -7.212 1.00 97.06 94 VAL A N 1
ATOM 660 C CA . VAL A 1 94 ? 1.342 -14.024 -6.915 1.00 97.06 94 VAL A CA 1
ATOM 661 C C . VAL A 1 94 ? 0.445 -13.945 -5.676 1.00 97.06 94 VAL A C 1
ATOM 663 O O . VAL A 1 94 ? -0.502 -14.738 -5.576 1.00 97.06 94 VAL A O 1
ATOM 666 N N . ASP A 1 95 ? 0.780 -13.053 -4.753 1.00 97.38 95 ASP A N 1
ATOM 667 C CA . ASP A 1 95 ? 0.099 -12.778 -3.499 1.00 97.38 95 ASP A CA 1
ATOM 668 C C . ASP A 1 95 ? -0.941 -11.647 -3.669 1.00 97.38 95 ASP A C 1
ATOM 670 O O . ASP A 1 95 ? -2.051 -11.836 -3.165 1.00 97.38 95 ASP A O 1
ATOM 674 N N . GLU A 1 96 ? -0.682 -10.602 -4.469 1.00 97.50 96 GLU A N 1
ATOM 675 C CA . GLU A 1 96 ? -1.683 -9.569 -4.852 1.00 97.50 96 GLU A CA 1
ATOM 676 C C . GLU A 1 96 ? -2.722 -10.099 -5.843 1.00 97.50 96 GLU A C 1
ATOM 678 O O . GLU A 1 96 ? -3.942 -9.980 -5.695 1.00 97.50 96 GLU A O 1
ATOM 683 N N . GLY A 1 97 ? -2.251 -10.808 -6.864 1.00 96.06 97 GLY A N 1
ATOM 684 C CA . GLY A 1 97 ? -3.099 -11.388 -7.886 1.00 96.06 97 GLY A CA 1
ATOM 685 C C . GLY A 1 97 ? -3.408 -10.416 -9.019 1.00 96.06 97 GLY A C 1
ATOM 686 O O . GLY A 1 97 ? -2.526 -9.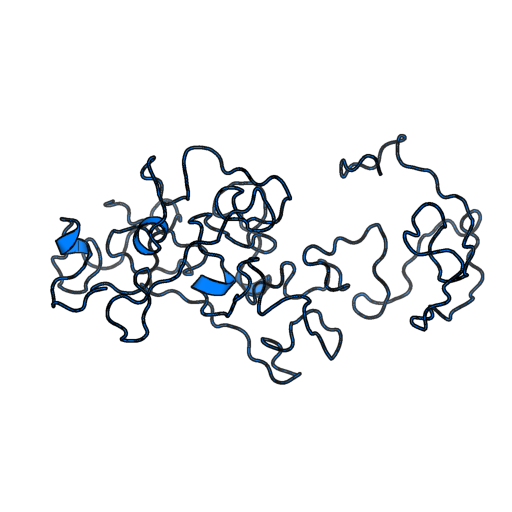975 -9.731 1.00 96.06 97 GLY A O 1
ATOM 687 N N . THR A 1 98 ? -4.687 -10.247 -9.358 1.00 95.44 98 THR A N 1
ATOM 688 C CA . THR A 1 98 ? -5.092 -9.436 -10.530 1.00 95.44 98 THR A CA 1
ATOM 689 C C . THR A 1 98 ? -6.341 -8.616 -10.220 1.00 95.44 98 THR A C 1
ATOM 691 O O . THR A 1 98 ? -7.231 -8.519 -11.082 1.00 95.44 98 THR A O 1
ATOM 694 N N . GLY A 1 99 ? -6.501 -8.228 -8.955 1.00 95.94 99 GLY A N 1
ATOM 695 C CA . GLY A 1 99 ? -7.585 -7.365 -8.514 1.00 95.94 99 GLY A CA 1
ATOM 696 C C . GLY A 1 99 ? -7.378 -5.931 -8.995 1.00 95.94 99 GLY A C 1
ATOM 697 O O . GLY A 1 99 ? -6.695 -5.714 -9.992 1.00 95.94 99 GLY A O 1
ATOM 698 N N . ASP A 1 100 ? -8.142 -5.039 -8.392 1.00 96.81 100 ASP A N 1
ATOM 699 C CA . ASP A 1 100 ? -8.271 -3.593 -8.639 1.00 96.81 100 ASP A CA 1
ATOM 700 C C . ASP A 1 100 ? -9.209 -3.159 -7.505 1.00 96.81 100 ASP A C 1
ATOM 702 O O . ASP A 1 100 ? -10.440 -3.121 -7.685 1.00 96.81 100 ASP A O 1
ATOM 706 N N . SER A 1 101 ? -8.649 -3.145 -6.294 1.00 96.06 101 SER A N 1
ATOM 707 C CA . SER A 1 101 ? -9.396 -3.190 -5.031 1.00 96.06 101 SER A CA 1
ATOM 708 C C . SER A 1 101 ? -10.096 -1.865 -4.742 1.00 96.06 101 SER A C 1
ATOM 710 O O . SER A 1 101 ? -11.282 -1.860 -4.392 1.00 96.06 101 SER A O 1
ATOM 712 N N . ASP A 1 102 ? -9.450 -0.755 -5.072 1.00 94.88 102 ASP A N 1
ATOM 713 C CA . ASP A 1 102 ? -10.012 0.595 -5.029 1.00 94.88 102 ASP A CA 1
ATOM 714 C C . ASP A 1 102 ? -10.866 0.974 -6.272 1.00 94.88 102 ASP A C 1
ATOM 716 O O . ASP A 1 102 ? -11.700 1.897 -6.251 1.00 94.88 102 ASP A O 1
ATOM 720 N N . GLY A 1 103 ? -10.730 0.232 -7.375 1.00 94.00 103 GLY A N 1
ATOM 721 C CA . GLY A 1 103 ? -11.448 0.452 -8.624 1.00 94.00 103 GLY A CA 1
ATOM 722 C C . GLY A 1 103 ? -10.968 1.655 -9.444 1.00 94.00 103 GLY A C 1
ATOM 723 O O . GLY A 1 103 ? -11.779 2.207 -10.223 1.00 94.00 103 GLY A O 1
ATOM 724 N N . ASP A 1 104 ? -9.722 2.097 -9.285 1.00 92.56 104 ASP A N 1
ATOM 725 C CA . ASP A 1 104 ? -9.149 3.215 -10.036 1.00 92.56 104 ASP A CA 1
ATOM 726 C C . ASP A 1 104 ? -8.724 2.819 -11.474 1.00 92.56 104 ASP A C 1
ATOM 728 O O . ASP A 1 104 ? -8.731 3.652 -12.404 1.00 92.56 104 ASP A O 1
ATOM 732 N N . GLY A 1 105 ? -8.550 1.513 -11.703 1.00 94.31 105 GLY A N 1
ATOM 733 C CA . GLY A 1 105 ? -8.195 0.903 -12.978 1.00 94.31 105 GLY A CA 1
ATOM 734 C C . GLY A 1 105 ? -6.720 0.528 -13.142 1.00 94.31 105 GLY A C 1
ATOM 735 O O . GLY A 1 105 ? -6.362 0.111 -14.261 1.00 94.31 105 GLY A O 1
ATOM 736 N N . ILE A 1 106 ? -5.909 0.668 -12.099 1.00 94.25 106 ILE A N 1
ATOM 737 C CA . ILE A 1 106 ? -4.586 0.074 -11.920 1.00 94.25 106 ILE A CA 1
ATOM 738 C C . ILE A 1 106 ? -4.795 -1.250 -11.157 1.00 94.25 106 ILE A C 1
ATOM 740 O O . ILE A 1 106 ? -5.544 -1.306 -10.194 1.00 94.25 106 ILE A O 1
ATOM 744 N N . PRO A 1 107 ? -4.316 -2.390 -11.678 1.00 97.06 107 PRO A N 1
ATOM 745 C CA . PRO A 1 107 ? -4.412 -3.645 -10.938 1.00 97.06 107 PRO A CA 1
ATOM 746 C C . PRO A 1 107 ? -3.527 -3.630 -9.692 1.00 97.06 107 PRO A C 1
ATOM 748 O O . PRO A 1 107 ? -2.415 -3.150 -9.829 1.00 97.06 107 PRO A O 1
ATOM 751 N N . ASP A 1 108 ? -3.959 -4.278 -8.603 1.00 98.38 108 ASP A N 1
ATOM 752 C CA . ASP A 1 108 ? -3.221 -4.320 -7.321 1.00 98.38 108 ASP A CA 1
ATOM 753 C C . ASP A 1 108 ? -1.714 -4.613 -7.489 1.00 98.38 108 ASP A C 1
ATOM 755 O O . ASP A 1 108 ? -0.900 -3.877 -6.984 1.00 98.38 108 ASP A O 1
ATOM 759 N N . TYR A 1 109 ? -1.328 -5.592 -8.327 1.00 97.75 109 TYR A N 1
ATOM 760 C CA . TYR A 1 109 ? 0.089 -5.932 -8.600 1.00 97.75 109 TYR A CA 1
ATOM 761 C C . TYR A 1 109 ? 0.915 -4.853 -9.347 1.00 97.75 109 TYR A C 1
ATOM 763 O O . TYR A 1 109 ? 2.006 -5.126 -9.836 1.00 97.75 109 TYR A O 1
ATOM 771 N N . LEU A 1 110 ? 0.325 -3.690 -9.617 1.00 96.62 110 LEU A N 1
ATOM 772 C CA . LEU A 1 110 ? 0.932 -2.527 -10.272 1.00 96.62 110 LEU A CA 1
ATOM 773 C C . LEU A 1 110 ? 0.626 -1.230 -9.500 1.00 96.62 110 LEU A C 1
ATOM 775 O O . LEU A 1 110 ? 0.864 -0.139 -10.041 1.00 96.62 110 LEU A O 1
ATOM 779 N N . ASP A 1 111 ? -0.012 -1.337 -8.337 1.00 98.12 111 ASP A N 1
ATOM 780 C CA . ASP A 1 111 ? -0.573 -0.238 -7.567 1.00 98.12 111 ASP A CA 1
ATOM 781 C C . ASP A 1 111 ? 0.182 -0.098 -6.245 1.00 98.12 111 ASP A C 1
ATOM 783 O O . ASP A 1 111 ? 0.195 -0.998 -5.424 1.00 98.12 111 ASP A O 1
ATOM 787 N N . LEU A 1 112 ? 0.800 1.061 -6.018 1.00 97.88 112 LEU A N 1
ATOM 788 C CA . LEU A 1 112 ? 1.588 1.298 -4.807 1.00 97.88 112 LEU A CA 1
ATOM 789 C C . LEU A 1 112 ? 0.740 1.642 -3.557 1.00 97.88 112 LEU A C 1
ATOM 791 O O . LEU A 1 112 ? 1.333 1.943 -2.516 1.00 97.88 112 LEU A O 1
ATOM 795 N N . ASP A 1 113 ? -0.588 1.741 -3.685 1.00 98.38 113 ASP A N 1
ATOM 796 C CA . ASP A 1 113 ? -1.581 2.072 -2.639 1.00 98.38 113 ASP A CA 1
ATOM 797 C C . ASP A 1 113 ? -2.940 1.463 -3.058 1.00 98.38 113 ASP A C 1
ATOM 799 O O . ASP A 1 113 ? -3.848 2.172 -3.508 1.00 98.38 113 ASP A O 1
ATOM 803 N N . SER A 1 114 ? -3.035 0.129 -2.993 1.00 98.06 114 SER A N 1
ATOM 804 C CA . SER A 1 114 ? -4.062 -0.713 -3.636 1.00 98.06 114 SER A CA 1
ATOM 805 C C . SER A 1 114 ? -5.498 -0.482 -3.145 1.00 98.06 114 SER A C 1
ATOM 807 O O . SER A 1 114 ? -6.465 -0.795 -3.857 1.00 98.06 114 SER A O 1
ATOM 809 N N . ASP A 1 115 ? -5.676 0.040 -1.933 1.00 97.75 115 ASP A N 1
ATOM 810 C CA . ASP A 1 115 ? -6.973 0.457 -1.388 1.00 97.75 115 ASP A CA 1
ATOM 811 C C . ASP A 1 115 ? -7.172 1.991 -1.399 1.00 97.75 115 ASP A C 1
ATOM 813 O O . ASP A 1 115 ? -8.288 2.498 -1.211 1.00 97.75 115 ASP A O 1
ATOM 817 N N . ASN A 1 116 ? -6.113 2.727 -1.744 1.00 97.62 116 ASN A N 1
ATOM 818 C CA . ASN A 1 116 ? -6.041 4.172 -1.875 1.00 97.62 116 ASN A CA 1
ATOM 819 C C . ASN A 1 116 ? -6.415 4.935 -0.588 1.00 97.62 116 ASN A C 1
ATOM 821 O O . ASN A 1 116 ? -6.976 6.046 -0.627 1.00 97.62 116 ASN A O 1
ATOM 825 N N . ASP A 1 117 ? -6.097 4.379 0.577 1.00 97.62 117 ASP A N 1
ATOM 826 C CA . ASP A 1 117 ? -6.266 5.031 1.877 1.00 97.62 117 ASP A CA 1
ATOM 827 C C . ASP A 1 117 ? -5.185 6.118 2.139 1.00 97.62 117 ASP A C 1
ATOM 829 O O . ASP A 1 117 ? -5.352 7.028 2.973 1.00 97.62 117 ASP A O 1
ATOM 833 N N . GLY A 1 118 ? -4.118 6.127 1.328 1.00 96.94 118 GLY A N 1
ATOM 834 C CA . GLY A 1 118 ? -3.017 7.086 1.363 1.00 96.94 118 GLY A CA 1
ATOM 835 C C . GLY A 1 118 ? -1.764 6.612 2.108 1.00 96.94 118 GLY A C 1
ATOM 836 O O . GLY A 1 118 ? -0.826 7.423 2.272 1.00 96.94 118 GLY A O 1
ATOM 837 N N . ILE A 1 119 ? -1.747 5.371 2.585 1.00 98.12 119 ILE A N 1
ATOM 838 C CA . ILE A 1 119 ? -0.620 4.649 3.169 1.00 98.12 119 ILE A CA 1
ATOM 839 C C . ILE A 1 119 ? -0.166 3.619 2.123 1.00 98.12 119 ILE A C 1
ATOM 841 O O . ILE A 1 119 ? -0.937 2.764 1.750 1.00 98.12 119 ILE A O 1
ATOM 845 N N . PRO A 1 120 ? 1.083 3.667 1.634 1.00 98.12 120 PRO A N 1
ATOM 846 C CA . PRO A 1 120 ? 1.509 2.725 0.600 1.00 98.12 120 PRO A CA 1
ATOM 847 C C . PRO A 1 120 ? 1.559 1.272 1.087 1.00 98.12 120 PRO A C 1
ATOM 849 O O . PRO A 1 120 ? 2.059 1.047 2.198 1.00 98.12 120 PRO A O 1
ATOM 852 N N . ASP A 1 121 ? 1.249 0.319 0.210 1.00 98.38 121 ASP A N 1
ATOM 853 C CA . ASP A 1 121 ? 1.228 -1.135 0.449 1.00 98.38 121 ASP A CA 1
ATOM 854 C C . ASP A 1 121 ? 2.522 -1.638 1.121 1.00 98.38 121 ASP A C 1
ATOM 856 O O . ASP A 1 121 ? 2.516 -2.343 2.145 1.00 98.38 121 ASP A O 1
ATOM 860 N N . VAL A 1 122 ? 3.677 -1.151 0.643 1.00 97.56 122 VAL A N 1
ATOM 861 C CA . VAL A 1 122 ? 4.996 -1.401 1.250 1.00 97.56 122 VAL A CA 1
ATOM 862 C C . VAL A 1 122 ? 5.031 -1.080 2.748 1.00 97.56 122 VAL A C 1
ATOM 864 O O . VAL A 1 122 ? 5.712 -1.752 3.525 1.00 97.56 122 VAL A O 1
ATOM 867 N N . THR A 1 123 ? 4.355 -0.021 3.185 1.00 97.12 123 THR A N 1
ATOM 868 C CA . THR A 1 123 ? 4.330 0.439 4.579 1.00 97.12 123 THR A CA 1
ATOM 869 C C . THR A 1 123 ? 3.382 -0.400 5.421 1.00 97.12 123 THR A C 1
ATOM 871 O O . THR A 1 123 ? 3.732 -0.740 6.559 1.00 97.12 123 THR A O 1
ATOM 874 N N . GLU A 1 124 ? 2.226 -0.745 4.876 1.00 97.25 124 GLU A N 1
ATOM 875 C CA . GLU A 1 124 ? 1.190 -1.539 5.540 1.00 97.25 124 GLU A CA 1
ATOM 876 C C . GLU A 1 124 ? 1.682 -2.954 5.802 1.00 97.25 124 GLU A C 1
ATOM 878 O O . GLU A 1 124 ? 1.616 -3.457 6.924 1.00 97.25 124 GLU A O 1
ATOM 883 N N . ASN A 1 125 ? 2.392 -3.529 4.834 1.00 95.44 125 ASN A N 1
ATOM 884 C CA . ASN A 1 125 ? 2.981 -4.855 4.953 1.00 95.44 125 ASN A CA 1
ATOM 885 C C . ASN A 1 125 ? 4.287 -4.891 5.789 1.00 95.44 125 ASN A C 1
ATOM 887 O O . ASN A 1 125 ? 5.017 -5.893 5.847 1.00 95.44 125 ASN A O 1
ATOM 891 N N . GLY A 1 126 ? 4.616 -3.783 6.465 1.00 93.94 126 GLY A N 1
ATOM 892 C CA . GLY A 1 126 ? 5.762 -3.653 7.369 1.00 93.94 126 GLY A CA 1
ATOM 893 C C . GLY A 1 126 ? 7.120 -3.514 6.671 1.00 93.94 126 GLY A C 1
ATOM 894 O O . GLY A 1 126 ? 8.172 -3.711 7.304 1.00 93.94 126 GLY A O 1
ATOM 895 N N . GLY A 1 127 ? 7.113 -3.191 5.382 1.00 95.12 127 GLY A N 1
ATOM 896 C CA . GLY A 1 127 ? 8.272 -2.768 4.613 1.00 95.12 127 GLY A CA 1
ATOM 897 C C . GLY A 1 127 ? 8.798 -1.400 5.053 1.00 95.12 127 GLY A C 1
ATOM 898 O O . GLY A 1 127 ? 8.378 -0.789 6.036 1.00 95.12 127 GLY A O 1
ATOM 899 N N . SER A 1 128 ? 9.850 -0.947 4.380 1.00 94.00 128 SER A N 1
ATOM 900 C CA . SER A 1 128 ? 10.530 0.301 4.725 1.00 94.00 128 SER A CA 1
ATOM 901 C C . SER A 1 128 ? 10.619 1.182 3.497 1.00 94.00 128 SER A C 1
ATOM 903 O O . SER A 1 128 ? 11.500 0.939 2.678 1.00 94.00 128 SER A O 1
ATOM 905 N N . ASP A 1 129 ? 9.860 2.274 3.498 1.00 95.38 129 ASP A N 1
ATOM 906 C CA . ASP A 1 129 ? 9.893 3.340 2.490 1.00 95.38 129 ASP A CA 1
ATOM 907 C C . ASP A 1 129 ? 10.261 4.712 3.123 1.00 95.38 129 ASP A C 1
ATOM 909 O O . ASP A 1 129 ? 9.413 5.500 3.550 1.00 95.38 129 ASP A O 1
ATOM 913 N N . PRO A 1 130 ? 11.558 5.022 3.323 1.00 94.50 130 PRO A N 1
ATOM 914 C CA . PRO A 1 130 ? 11.997 6.287 3.909 1.00 94.50 130 PRO A CA 1
ATOM 915 C C . PRO A 1 130 ? 11.953 7.516 2.985 1.00 94.50 130 PRO A C 1
ATOM 917 O O . PRO A 1 130 ? 12.164 8.628 3.498 1.00 94.50 130 PRO A O 1
ATOM 920 N N . ASP A 1 131 ? 11.800 7.365 1.669 1.00 93.50 131 ASP A N 1
ATOM 921 C CA . ASP A 1 131 ? 11.601 8.462 0.706 1.00 93.50 131 ASP A CA 1
ATOM 922 C C . ASP A 1 131 ? 10.139 8.710 0.333 1.00 93.50 131 ASP A C 1
ATOM 924 O O . ASP A 1 131 ? 9.847 9.821 -0.131 1.00 93.50 131 ASP A O 1
ATOM 928 N N . GLY A 1 132 ? 9.244 7.798 0.701 1.00 95.06 132 GLY A N 1
ATOM 929 C CA . GLY A 1 132 ? 7.800 7.936 0.596 1.00 95.06 132 GLY A CA 1
ATOM 930 C C . GLY A 1 132 ? 7.284 7.748 -0.824 1.00 95.06 132 GLY A C 1
ATOM 931 O O . GLY A 1 132 ? 6.268 8.363 -1.137 1.00 95.06 132 GLY A O 1
ATOM 932 N N . ASP A 1 133 ? 8.035 7.075 -1.701 1.00 93.94 133 ASP A N 1
ATOM 933 C CA . ASP A 1 133 ? 7.671 6.905 -3.111 1.00 93.94 133 ASP A CA 1
ATOM 934 C C . ASP A 1 133 ? 6.859 5.638 -3.396 1.00 93.94 133 ASP A C 1
ATOM 936 O O . ASP A 1 133 ? 6.562 5.399 -4.564 1.00 93.94 133 ASP A O 1
ATOM 940 N N . GLY A 1 134 ? 6.460 4.904 -2.350 1.00 95.69 134 GLY A N 1
ATOM 941 C CA . GLY A 1 134 ? 5.662 3.680 -2.430 1.00 95.69 134 GLY A CA 1
ATOM 942 C C . GLY A 1 134 ? 6.488 2.432 -2.733 1.00 95.69 134 GLY A C 1
ATOM 943 O O . GLY A 1 134 ? 5.997 1.326 -2.589 1.00 95.69 134 GLY A O 1
ATOM 944 N N . VAL A 1 135 ? 7.768 2.593 -3.070 1.00 95.69 135 VAL A N 1
ATOM 945 C CA . VAL A 1 135 ? 8.644 1.497 -3.484 1.00 95.69 135 VAL A CA 1
ATOM 946 C C . VAL A 1 135 ? 9.522 1.045 -2.318 1.00 95.69 135 VAL A C 1
ATOM 948 O O . VAL A 1 135 ? 9.957 1.830 -1.465 1.00 95.69 135 VAL A O 1
ATOM 951 N N . LEU A 1 136 ? 9.853 -0.246 -2.272 1.00 96.56 136 LEU A N 1
ATOM 952 C CA . LEU A 1 136 ? 10.651 -0.802 -1.193 1.00 96.56 136 LEU A CA 1
ATOM 953 C C . LEU A 1 136 ? 12.081 -0.243 -1.150 1.00 96.56 136 LEU A C 1
ATOM 955 O O . LEU A 1 136 ? 12.953 -0.519 -1.981 1.00 96.56 136 LEU A O 1
ATOM 959 N N . GLY A 1 137 ? 12.407 0.398 -0.029 1.00 94.62 137 GLY A N 1
ATOM 960 C CA . GLY A 1 137 ? 13.761 0.824 0.290 1.00 94.62 137 GLY A CA 1
ATOM 961 C C . GLY A 1 137 ? 13.957 2.310 0.049 1.00 94.62 137 GLY A C 1
ATOM 962 O O . GLY A 1 137 ? 13.202 3.105 0.565 1.00 94.62 137 GLY A O 1
ATOM 963 N N . THR A 1 138 ? 15.075 2.699 -0.575 1.00 92.69 138 THR A N 1
ATOM 964 C CA . THR A 1 138 ? 15.316 4.116 -0.899 1.00 92.69 138 THR A CA 1
ATOM 965 C C . THR A 1 138 ? 16.043 4.268 -2.219 1.00 92.69 138 THR A C 1
ATOM 967 O O . THR A 1 138 ? 17.144 3.716 -2.378 1.00 92.69 138 THR A O 1
ATOM 970 N N . GLY A 1 139 ? 15.549 5.150 -3.079 1.00 88.50 139 GLY A N 1
ATOM 971 C CA . GLY A 1 139 ? 16.098 5.372 -4.409 1.00 88.50 139 GLY A CA 1
ATOM 972 C C . GLY A 1 139 ? 16.059 4.106 -5.276 1.00 88.50 139 GLY A C 1
ATOM 973 O O . GLY A 1 139 ? 15.212 3.254 -5.072 1.00 88.50 139 GLY A O 1
ATOM 974 N N . PRO A 1 140 ? 16.978 3.957 -6.251 1.00 84.38 140 PRO A N 1
ATOM 975 C CA . PRO A 1 140 ? 16.904 2.844 -7.195 1.00 84.38 140 PRO A CA 1
ATOM 976 C C . PRO A 1 140 ? 17.002 1.475 -6.518 1.00 84.38 140 PRO A C 1
ATOM 978 O O . PRO A 1 140 ? 17.897 1.278 -5.679 1.00 84.38 140 PRO A O 1
ATOM 981 N N . ILE A 1 141 ? 16.171 0.539 -6.981 1.00 86.88 141 ILE A N 1
ATOM 982 C CA . ILE A 1 141 ? 16.192 -0.865 -6.577 1.00 86.88 141 ILE A CA 1
ATOM 983 C C . ILE A 1 141 ? 17.598 -1.439 -6.741 1.00 86.88 141 ILE A C 1
ATOM 985 O O . ILE A 1 141 ? 18.332 -1.176 -7.702 1.00 86.88 141 ILE A O 1
ATOM 989 N N . THR A 1 142 ? 18.032 -2.160 -5.711 1.00 89.06 142 THR A N 1
ATOM 990 C CA . THR A 1 142 ? 19.281 -2.912 -5.757 1.00 89.06 142 THR A CA 1
ATOM 991 C C . THR A 1 142 ? 18.927 -4.372 -5.930 1.00 89.06 142 THR A C 1
ATOM 993 O O . THR A 1 142 ? 18.628 -5.022 -4.941 1.00 89.06 142 THR A O 1
ATOM 996 N N . ASP A 1 143 ? 19.040 -4.861 -7.157 1.00 88.06 143 ASP A N 1
ATOM 997 C CA . ASP A 1 143 ? 18.977 -6.279 -7.497 1.00 88.06 143 ASP A CA 1
ATOM 998 C C . ASP A 1 143 ? 20.384 -6.740 -7.929 1.00 88.06 143 ASP A C 1
ATOM 1000 O O . ASP A 1 143 ? 20.960 -6.307 -8.939 1.00 88.06 143 ASP A O 1
ATOM 1004 N N . THR A 1 144 ? 21.032 -7.547 -7.089 1.00 90.62 144 THR A N 1
ATOM 1005 C CA . THR A 1 144 ? 22.404 -8.007 -7.336 1.00 90.62 144 THR A CA 1
ATOM 1006 C C . THR A 1 144 ? 22.488 -9.121 -8.377 1.00 90.62 144 THR A C 1
ATOM 1008 O O . THR A 1 144 ? 23.549 -9.254 -9.017 1.00 90.62 144 THR A O 1
ATOM 1011 N N . ASP A 1 145 ? 21.469 -9.966 -8.496 1.00 86.31 145 ASP A N 1
ATOM 1012 C CA . ASP A 1 145 ? 21.541 -11.189 -9.292 1.00 86.31 145 ASP A CA 1
ATOM 1013 C C . ASP A 1 145 ? 20.656 -11.184 -10.550 1.00 86.31 145 ASP A C 1
ATOM 1015 O O . ASP A 1 145 ? 20.938 -11.975 -11.466 1.00 86.31 145 ASP A O 1
ATOM 1019 N N . GLY A 1 146 ? 19.807 -10.165 -10.691 1.00 86.88 146 GLY A N 1
ATOM 1020 C CA . GLY A 1 146 ? 19.089 -9.808 -11.908 1.00 86.88 146 GLY A CA 1
ATOM 1021 C C . GLY A 1 146 ? 17.809 -10.612 -12.088 1.00 86.88 146 GLY A C 1
ATOM 1022 O O . GLY A 1 146 ? 17.559 -11.039 -13.222 1.00 86.88 146 GLY A O 1
ATOM 1023 N N . ASP A 1 147 ? 17.111 -10.942 -11.003 1.00 85.50 147 ASP A N 1
ATOM 1024 C CA . ASP A 1 147 ? 15.904 -11.768 -11.016 1.00 85.50 147 ASP A CA 1
ATOM 1025 C C . ASP A 1 147 ? 14.588 -11.005 -10.781 1.00 85.50 147 ASP A C 1
ATOM 1027 O O . ASP A 1 147 ? 13.539 -11.651 -10.850 1.00 85.50 147 ASP A O 1
ATOM 1031 N N . GLY A 1 148 ? 14.658 -9.676 -10.619 1.00 88.75 148 GLY A N 1
ATOM 1032 C CA . GLY A 1 148 ? 13.519 -8.758 -10.444 1.00 88.75 148 GLY A CA 1
ATOM 1033 C C . GLY A 1 148 ? 13.215 -8.433 -8.981 1.00 88.75 148 GLY A C 1
ATOM 1034 O O . GLY A 1 148 ? 12.579 -7.436 -8.671 1.00 88.75 148 GLY A O 1
ATOM 1035 N N . LEU A 1 149 ? 13.747 -9.210 -8.028 1.00 92.94 149 LEU A N 1
ATOM 1036 C CA . LEU A 1 149 ? 13.544 -8.912 -6.613 1.00 92.94 149 LEU A CA 1
ATOM 1037 C C . LEU A 1 149 ? 14.622 -7.984 -6.059 1.00 92.94 149 LEU A C 1
ATOM 1039 O O . LEU A 1 149 ? 15.829 -8.234 -6.135 1.00 92.94 149 LEU A O 1
ATOM 1043 N N . SER A 1 150 ? 14.179 -6.957 -5.337 1.00 94.62 150 SER A N 1
ATOM 1044 C CA . SER A 1 150 ? 15.058 -6.156 -4.490 1.00 94.62 150 SER A CA 1
ATOM 1045 C C . SER A 1 150 ? 15.835 -7.034 -3.492 1.00 94.62 150 SER A C 1
ATOM 1047 O O . SER A 1 150 ? 15.266 -7.857 -2.771 1.00 94.62 150 SER A O 1
ATOM 1049 N N . ASP A 1 151 ? 17.144 -6.785 -3.335 1.00 94.81 151 ASP A N 1
ATOM 1050 C CA . ASP A 1 151 ? 18.042 -7.441 -2.365 1.00 94.81 151 ASP A CA 1
ATOM 1051 C C . ASP A 1 151 ? 17.479 -7.446 -0.921 1.00 94.81 151 ASP A C 1
ATOM 1053 O O . ASP A 1 151 ? 17.935 -8.216 -0.066 1.00 94.81 151 ASP A O 1
ATOM 1057 N N . LEU A 1 152 ? 16.555 -6.528 -0.607 1.00 95.81 152 LEU A N 1
ATOM 1058 C CA . LEU A 1 152 ? 15.879 -6.425 0.687 1.00 95.81 152 LEU A CA 1
ATOM 1059 C C . LEU A 1 152 ? 14.896 -7.580 0.929 1.00 95.81 152 LEU A C 1
ATOM 1061 O O . LEU A 1 152 ? 14.828 -8.083 2.059 1.00 95.81 152 LEU A O 1
ATOM 1065 N N . VAL A 1 153 ? 14.209 -8.038 -0.117 1.00 96.38 153 VAL A N 1
ATOM 1066 C CA . VAL A 1 153 ? 13.198 -9.103 -0.067 1.00 96.38 153 VAL A CA 1
ATOM 1067 C C . VAL A 1 153 ? 13.646 -10.401 -0.736 1.00 96.38 153 VAL A C 1
ATOM 1069 O O . VAL A 1 153 ? 13.136 -11.455 -0.364 1.00 96.38 153 VAL A O 1
ATOM 1072 N N . ASP A 1 154 ? 14.694 -10.400 -1.560 1.00 96.44 154 ASP A N 1
ATOM 1073 C CA . ASP A 1 154 ? 15.190 -11.608 -2.230 1.00 96.44 154 ASP A CA 1
ATOM 1074 C C . ASP A 1 154 ? 15.809 -12.649 -1.254 1.00 96.44 154 ASP A C 1
ATOM 1076 O O . ASP A 1 154 ? 16.906 -12.454 -0.705 1.00 96.44 154 ASP A O 1
ATOM 1080 N N . PRO A 1 155 ? 15.175 -13.825 -1.047 1.00 96.06 155 PRO A N 1
ATOM 1081 C CA . PRO A 1 155 ? 15.689 -14.875 -0.165 1.00 96.06 155 PRO A CA 1
ATOM 1082 C C . PRO A 1 155 ? 17.021 -15.496 -0.595 1.00 96.06 155 PRO A C 1
ATOM 1084 O O . PRO A 1 155 ? 17.692 -16.139 0.233 1.00 96.06 155 PRO A O 1
ATOM 1087 N N . ASP A 1 156 ? 17.375 -15.405 -1.872 1.00 94.81 156 ASP A N 1
ATOM 1088 C CA . ASP A 1 156 ? 18.516 -16.090 -2.459 1.00 94.81 156 ASP A CA 1
ATOM 1089 C C . ASP A 1 156 ? 19.771 -15.187 -2.567 1.00 94.81 156 ASP A C 1
ATOM 1091 O O . ASP A 1 156 ? 20.894 -15.694 -2.372 1.00 94.81 156 ASP A O 1
ATOM 1095 N N . ASN A 1 157 ? 19.583 -13.860 -2.557 1.00 95.44 157 ASN A N 1
ATOM 1096 C CA . ASN A 1 157 ? 20.620 -12.861 -2.282 1.00 95.44 157 ASN A CA 1
ATOM 1097 C C . ASN A 1 157 ? 20.642 -12.306 -0.833 1.00 95.44 157 ASN A C 1
ATOM 1099 O O . ASN A 1 157 ? 21.547 -11.559 -0.445 1.00 95.44 157 ASN A O 1
ATOM 1103 N N . GLY A 1 158 ? 19.776 -12.802 0.054 1.00 93.38 158 GLY A N 1
ATOM 1104 C CA . GLY A 1 158 ? 19.911 -12.653 1.513 1.00 93.38 158 GLY A CA 1
ATOM 1105 C C . GLY A 1 158 ? 18.956 -11.663 2.182 1.00 93.38 158 GLY A C 1
ATOM 1106 O O . GLY A 1 158 ? 19.098 -11.442 3.394 1.00 93.38 158 GLY A O 1
ATOM 1107 N N . GLY A 1 159 ? 18.010 -11.132 1.418 1.00 95.69 159 GLY A N 1
ATOM 1108 C CA . GLY A 1 159 ? 16.763 -10.541 1.873 1.00 95.69 159 GLY A CA 1
ATOM 1109 C C . GLY A 1 159 ? 15.763 -11.582 2.377 1.00 95.69 159 GLY A C 1
ATOM 1110 O O . GLY A 1 159 ? 16.088 -12.750 2.650 1.00 95.69 159 GLY A O 1
ATOM 1111 N N . SER A 1 160 ? 14.540 -11.140 2.630 1.00 95.38 160 SER A N 1
ATOM 1112 C CA . SER A 1 160 ? 13.420 -11.997 3.023 1.00 95.38 160 SER A CA 1
ATOM 1113 C C . SER A 1 160 ? 12.112 -11.343 2.608 1.00 95.38 160 SER A C 1
ATOM 1115 O O . SER A 1 160 ? 11.863 -10.230 3.055 1.00 95.38 160 SER A O 1
ATOM 1117 N N . ILE A 1 161 ? 11.301 -12.067 1.833 1.00 94.50 161 ILE A N 1
ATOM 1118 C CA . ILE A 1 161 ? 9.956 -11.651 1.411 1.00 94.50 161 ILE A CA 1
ATOM 1119 C C . ILE A 1 161 ? 9.162 -11.120 2.606 1.00 94.50 161 ILE A C 1
ATOM 1121 O O . ILE A 1 161 ? 9.206 -11.728 3.693 1.00 94.50 161 ILE A O 1
ATOM 1125 N N . LEU A 1 162 ? 8.475 -9.996 2.398 1.00 94.50 162 LEU A N 1
ATOM 1126 C CA . LEU A 1 162 ? 7.579 -9.427 3.393 1.00 94.50 162 LEU A CA 1
ATOM 1127 C C . LEU A 1 162 ? 6.415 -10.398 3.656 1.00 94.50 162 LEU A C 1
ATOM 1129 O O . LEU A 1 162 ? 5.984 -11.135 2.769 1.00 94.50 162 LEU A O 1
ATOM 1133 N N . PRO A 1 163 ? 5.962 -10.536 4.908 1.00 92.81 163 PRO A N 1
ATOM 1134 C CA . PRO A 1 163 ? 4.772 -11.329 5.181 1.00 92.81 163 PRO A CA 1
ATOM 1135 C C . PRO A 1 163 ? 3.546 -10.575 4.675 1.00 92.81 163 PRO A C 1
ATOM 1137 O O . PRO A 1 163 ? 3.430 -9.430 5.043 1.00 92.81 163 PRO A O 1
ATOM 1140 N N . VAL A 1 164 ? 2.611 -11.219 3.973 1.00 96.19 164 VAL A N 1
ATOM 1141 C CA . VAL A 1 164 ? 1.262 -10.651 3.790 1.00 96.19 164 VAL A CA 1
ATOM 1142 C C . VAL A 1 164 ? 0.568 -10.591 5.152 1.00 96.19 164 VAL A C 1
ATOM 1144 O O . VAL A 1 164 ? 0.343 -11.649 5.766 1.00 96.19 164 VAL A O 1
ATOM 1147 N N . LEU A 1 165 ? 0.336 -9.380 5.650 1.00 96.69 165 LEU A N 1
ATOM 1148 C CA . LEU A 1 165 ? -0.353 -9.121 6.911 1.00 96.69 165 LEU A CA 1
ATOM 1149 C C . LEU A 1 165 ? -1.882 -9.152 6.723 1.00 96.69 165 LEU A C 1
ATOM 1151 O O . LEU A 1 165 ? -2.373 -9.109 5.604 1.00 96.69 165 LEU A O 1
ATOM 1155 N N . ASP A 1 166 ? -2.573 -9.431 7.825 1.00 96.38 166 ASP A N 1
ATOM 1156 C CA . ASP A 1 166 ? -4.033 -9.596 7.977 1.00 96.38 166 ASP A CA 1
ATOM 1157 C C . ASP A 1 166 ? -4.252 -9.469 9.493 1.00 96.38 166 ASP A C 1
ATOM 1159 O O . ASP A 1 166 ? -4.131 -10.448 10.256 1.00 96.38 166 ASP A O 1
ATOM 1163 N N . ARG A 1 167 ? -4.288 -8.221 9.965 1.00 94.38 167 ARG A N 1
ATOM 1164 C CA . ARG A 1 167 ? -4.101 -7.863 11.376 1.00 94.38 167 ARG A CA 1
ATOM 1165 C C . ARG A 1 167 ? -5.299 -8.242 12.232 1.00 94.38 167 ARG A C 1
ATOM 1167 O O . ARG A 1 167 ? -5.104 -8.606 13.409 1.00 94.38 167 ARG A O 1
ATOM 1174 N N . ASP A 1 168 ? -6.490 -8.188 11.662 1.00 93.94 168 ASP A N 1
ATOM 1175 C CA . ASP A 1 168 ? -7.756 -8.476 12.319 1.00 93.94 168 ASP A CA 1
ATOM 1176 C C . ASP A 1 168 ? -8.249 -9.934 12.115 1.00 93.94 168 ASP A C 1
ATOM 1178 O O . ASP A 1 168 ? -9.124 -10.406 12.856 1.00 93.94 168 ASP A O 1
ATOM 1182 N N . GLU A 1 169 ? -7.597 -10.691 11.224 1.00 93.75 169 GLU A N 1
ATOM 1183 C CA . GLU A 1 169 ? -7.904 -12.069 10.824 1.00 93.75 169 GLU A CA 1
ATOM 1184 C C . GLU A 1 169 ? -9.264 -12.243 10.104 1.00 93.75 169 GLU A C 1
ATOM 1186 O O . GLU A 1 169 ? -9.884 -13.326 10.212 1.00 93.75 169 GLU A O 1
ATOM 1191 N N . ASP A 1 170 ? -9.756 -11.235 9.381 1.00 92.56 170 ASP A N 1
ATOM 1192 C CA . ASP A 1 170 ? -10.998 -11.326 8.603 1.00 92.56 170 ASP A CA 1
ATOM 1193 C C . ASP A 1 170 ? -10.812 -11.976 7.214 1.00 92.56 170 ASP A C 1
ATOM 1195 O O . ASP A 1 170 ? -11.742 -12.608 6.673 1.00 92.56 170 ASP A O 1
ATOM 1199 N N . GLY A 1 171 ? -9.566 -11.996 6.736 1.00 93.62 171 GLY A N 1
ATOM 1200 C CA . GLY A 1 171 ? -9.136 -12.608 5.487 1.00 93.62 171 GLY A CA 1
ATOM 1201 C C . GLY A 1 171 ? -8.950 -11.645 4.313 1.00 93.62 171 GLY A C 1
ATOM 1202 O O . GLY A 1 171 ? -8.738 -12.157 3.201 1.00 93.62 171 GLY A O 1
ATOM 1203 N N . ILE A 1 172 ? -9.039 -10.338 4.539 1.00 95.88 172 ILE A N 1
ATOM 1204 C CA . ILE A 1 172 ? -8.569 -9.271 3.656 1.00 95.88 172 ILE A CA 1
ATOM 1205 C C . ILE A 1 172 ? -7.165 -8.872 4.147 1.00 95.88 172 ILE A C 1
ATOM 1207 O O . ILE A 1 172 ? -6.954 -8.711 5.343 1.00 95.88 172 ILE A O 1
ATOM 1211 N N . PRO A 1 173 ? -6.142 -8.886 3.277 1.00 97.56 173 PRO A N 1
ATOM 1212 C CA . PRO A 1 173 ? -4.822 -8.397 3.655 1.00 97.56 173 PRO A CA 1
ATOM 1213 C C . PRO A 1 173 ? -4.827 -6.906 3.987 1.00 97.56 173 PRO A C 1
ATOM 1215 O O . PRO A 1 173 ? -5.540 -6.182 3.309 1.00 97.56 173 PRO A O 1
ATOM 1218 N N . ASP A 1 174 ? -3.964 -6.474 4.911 1.00 97.69 174 ASP A N 1
ATOM 1219 C CA . ASP A 1 174 ? -3.890 -5.073 5.370 1.00 97.69 174 ASP A CA 1
ATOM 1220 C C . ASP A 1 174 ? -3.801 -4.076 4.194 1.00 97.69 174 ASP A C 1
ATOM 1222 O O . ASP A 1 174 ? -4.582 -3.149 4.140 1.00 97.69 174 ASP A O 1
ATOM 1226 N N . TYR A 1 175 ? -2.965 -4.339 3.177 1.00 97.75 175 TYR A N 1
ATOM 1227 C CA . TYR A 1 175 ? -2.827 -3.462 1.993 1.00 97.75 175 TYR A CA 1
ATOM 1228 C C . TYR A 1 175 ? -4.071 -3.369 1.080 1.00 97.75 175 TYR A C 1
ATOM 1230 O O . TYR A 1 175 ? -4.069 -2.690 0.060 1.00 97.75 175 TYR A O 1
ATOM 1238 N N . LEU A 1 176 ? -5.122 -4.134 1.385 1.00 98.06 176 LEU A N 1
ATOM 1239 C CA . LEU A 1 176 ? -6.416 -4.119 0.699 1.00 98.06 176 LEU A CA 1
ATOM 1240 C C . LEU A 1 176 ? -7.566 -3.764 1.663 1.00 98.06 176 LEU A C 1
ATOM 1242 O O . LEU A 1 176 ? -8.734 -3.927 1.284 1.00 98.06 176 LEU A O 1
ATOM 1246 N N . ASP A 1 177 ? -7.260 -3.403 2.911 1.00 97.75 177 ASP A N 1
ATOM 1247 C CA . ASP A 1 177 ? -8.213 -3.259 4.009 1.00 97.75 177 ASP A CA 1
ATOM 1248 C C . ASP A 1 177 ? -8.251 -1.819 4.535 1.00 97.75 177 ASP A C 1
ATOM 1250 O O . ASP A 1 177 ? -7.345 -1.363 5.215 1.00 97.75 177 ASP A O 1
ATOM 1254 N N . LEU A 1 178 ? -9.379 -1.135 4.321 1.00 97.38 178 LEU A N 1
ATOM 1255 C CA . LEU A 1 178 ? -9.564 0.260 4.733 1.00 97.38 178 LEU A CA 1
ATOM 1256 C C . LEU A 1 178 ? -9.670 0.478 6.269 1.00 97.38 178 LEU A C 1
ATOM 1258 O O . LEU A 1 178 ? -9.828 1.627 6.712 1.00 97.38 178 LEU A O 1
ATOM 1262 N N . ASP A 1 179 ? -9.706 -0.585 7.079 1.00 97.44 179 ASP A N 1
ATOM 1263 C CA . ASP A 1 179 ? -9.743 -0.588 8.556 1.00 97.44 179 ASP A CA 1
ATOM 1264 C C . ASP A 1 179 ? -9.014 -1.849 9.065 1.00 97.44 179 ASP A C 1
ATOM 1266 O O . ASP A 1 179 ? -9.640 -2.781 9.584 1.00 97.44 179 ASP A O 1
ATOM 1270 N N . SER A 1 180 ? -7.685 -1.878 8.897 1.00 96.94 180 SER A N 1
ATOM 1271 C CA . SER A 1 180 ? -6.813 -3.051 9.070 1.00 96.94 180 SER A CA 1
ATOM 1272 C C . SER A 1 180 ? -6.977 -3.779 10.405 1.00 96.94 180 SER A C 1
ATOM 1274 O O . SER A 1 180 ? -6.747 -4.988 10.501 1.00 96.94 180 SER A O 1
ATOM 1276 N N . ASP A 1 181 ? -7.326 -3.081 11.487 1.00 96.38 181 ASP A N 1
ATOM 1277 C CA . ASP A 1 181 ? -7.552 -3.712 12.789 1.00 96.38 181 ASP A CA 1
ATOM 1278 C C . ASP A 1 181 ? -9.028 -3.878 13.177 1.00 96.38 181 ASP A C 1
ATOM 1280 O O . ASP A 1 181 ? -9.332 -4.551 14.179 1.00 96.38 181 ASP A O 1
ATOM 1284 N N . ASN A 1 182 ? -9.920 -3.356 12.335 1.00 95.81 182 ASN A N 1
ATOM 1285 C CA . ASN A 1 182 ? -11.368 -3.393 12.412 1.00 95.81 182 ASN A CA 1
ATOM 1286 C C . ASN A 1 182 ? -11.926 -2.845 13.732 1.00 95.81 182 ASN A C 1
ATOM 1288 O O . ASN A 1 182 ? -12.905 -3.370 14.294 1.00 95.81 182 ASN A O 1
ATOM 1292 N N . ASP A 1 183 ? -11.323 -1.787 14.268 1.00 95.44 183 ASP A N 1
ATOM 1293 C CA . ASP A 1 183 ? -11.836 -1.063 15.427 1.00 95.44 183 ASP A CA 1
ATOM 1294 C C . ASP A 1 183 ? -12.893 0.005 15.066 1.00 95.44 183 ASP A C 1
ATOM 1296 O O . ASP A 1 183 ? -13.602 0.538 15.936 1.00 95.44 183 ASP A O 1
ATOM 1300 N N . GLY A 1 184 ? -13.137 0.243 13.777 1.00 92.81 184 GLY A N 1
ATOM 1301 C CA . GLY A 1 184 ? -14.141 1.188 13.299 1.00 92.81 184 GLY A CA 1
ATOM 1302 C C . GLY A 1 184 ? -13.636 2.623 13.164 1.00 92.81 184 GLY A C 1
ATOM 1303 O O . GLY A 1 184 ? -14.470 3.545 13.059 1.00 92.81 184 GLY A O 1
ATOM 1304 N N . ILE A 1 185 ? -12.322 2.833 13.193 1.00 95.50 185 ILE A N 1
ATOM 1305 C CA . ILE A 1 185 ? -11.643 4.022 12.694 1.00 95.50 185 ILE A CA 1
ATOM 1306 C C . ILE A 1 185 ? -10.801 3.591 11.489 1.00 95.50 185 ILE A C 1
ATOM 1308 O O . ILE A 1 185 ? -9.852 2.859 11.630 1.00 95.50 185 ILE A O 1
ATOM 1312 N N . THR A 1 186 ? -11.132 4.096 10.304 1.00 97.06 186 THR A N 1
ATOM 1313 C CA . THR A 1 186 ? -10.416 3.741 9.067 1.00 97.06 186 THR A CA 1
ATOM 1314 C C . THR A 1 186 ? -8.950 4.173 9.092 1.00 97.06 186 THR A C 1
ATOM 1316 O O . THR A 1 186 ? -8.656 5.281 9.574 1.00 97.06 186 THR A O 1
ATOM 1319 N N . ASP A 1 187 ? -8.094 3.421 8.418 1.00 98.19 187 ASP A N 1
ATOM 1320 C CA . ASP A 1 187 ? -6.634 3.568 8.397 1.00 98.19 187 ASP A CA 1
ATOM 1321 C C . ASP A 1 187 ? -6.188 4.979 7.980 1.00 98.19 187 ASP A C 1
ATOM 1323 O O . ASP A 1 187 ? -5.450 5.666 8.707 1.00 98.19 187 ASP A O 1
ATOM 1327 N N . VAL A 1 188 ? -6.811 5.531 6.932 1.00 97.62 188 VAL A N 1
ATOM 1328 C CA . VAL A 1 188 ? -6.635 6.926 6.495 1.00 97.62 188 VAL A CA 1
ATOM 1329 C C . VAL A 1 188 ? -6.801 7.952 7.627 1.00 97.62 188 VAL A C 1
ATOM 1331 O O . VAL A 1 188 ? -6.157 9.010 7.635 1.00 97.62 188 VAL A O 1
ATOM 1334 N N . ILE A 1 189 ? -7.693 7.713 8.592 1.00 97.25 189 ILE A N 1
ATOM 1335 C CA . ILE A 1 189 ? -7.944 8.620 9.720 1.00 97.25 189 ILE A CA 1
ATOM 1336 C C . ILE A 1 189 ? -6.896 8.429 10.813 1.00 97.25 189 ILE A C 1
ATOM 1338 O O . ILE A 1 189 ? -6.446 9.435 11.382 1.00 97.25 189 ILE A O 1
ATOM 1342 N N . GLU A 1 190 ? -6.493 7.194 11.080 1.00 97.38 190 GLU A N 1
ATOM 1343 C CA . GLU A 1 190 ? -5.493 6.834 12.092 1.00 97.38 190 GLU A CA 1
ATOM 1344 C C . GLU A 1 190 ? -4.101 7.332 11.702 1.00 97.38 190 GLU A C 1
ATOM 1346 O O . GLU A 1 190 ? -3.418 8.010 12.480 1.00 97.38 190 GLU A O 1
ATOM 1351 N N . ALA A 1 191 ? -3.760 7.201 10.421 1.00 97.25 191 ALA A N 1
ATOM 1352 C CA . ALA A 1 191 ? -2.579 7.797 9.806 1.00 97.25 191 ALA A CA 1
ATOM 1353 C C . ALA A 1 191 ? -2.630 9.344 9.743 1.00 97.25 191 ALA A C 1
ATOM 1355 O O . ALA A 1 191 ? -1.652 10.034 9.418 1.00 97.25 191 ALA A O 1
ATOM 1356 N N . GLY A 1 192 ? -3.759 9.952 10.123 1.00 95.94 192 GLY A N 1
ATOM 1357 C CA . GLY A 1 192 ? -3.938 11.401 10.225 1.00 95.94 192 GLY A CA 1
ATOM 1358 C C . GLY A 1 192 ? -4.263 12.094 8.899 1.00 95.94 192 GLY A C 1
ATOM 1359 O O . GLY A 1 192 ? -4.126 13.327 8.798 1.00 95.94 192 GLY A O 1
ATOM 1360 N N . GLY A 1 193 ? -4.689 11.320 7.905 1.00 95.88 193 GLY A N 1
ATOM 1361 C CA . GLY A 1 193 ? -5.257 11.759 6.640 1.00 95.88 193 GLY A CA 1
ATOM 1362 C C . GLY A 1 193 ? -6.650 12.375 6.785 1.00 95.88 193 GLY A C 1
ATOM 1363 O O . GLY A 1 193 ? -7.083 12.829 7.853 1.00 95.88 193 GLY A O 1
ATOM 1364 N N . THR A 1 194 ? -7.344 12.517 5.656 1.00 94.25 194 THR A N 1
ATOM 1365 C CA . THR A 1 194 ? -8.707 13.054 5.646 1.00 94.25 194 THR A CA 1
ATOM 1366 C C . THR A 1 194 ? -9.590 12.302 4.673 1.00 94.25 194 THR A C 1
ATOM 1368 O O . THR A 1 194 ? -9.373 12.416 3.470 1.00 94.25 194 THR A O 1
ATOM 1371 N N . ASP A 1 195 ? -10.675 11.756 5.204 1.00 95.31 195 ASP A N 1
ATOM 1372 C CA . ASP A 1 195 ? -11.808 11.231 4.450 1.00 95.31 195 ASP A CA 1
ATOM 1373 C C . ASP A 1 195 ? -13.086 12.042 4.793 1.00 95.31 195 ASP A C 1
ATOM 1375 O O . ASP A 1 195 ? -13.736 11.858 5.829 1.00 95.31 195 ASP A O 1
ATOM 1379 N N . PRO A 1 196 ? -13.439 13.068 3.999 1.00 95.94 196 PRO A N 1
ATOM 1380 C CA . PRO A 1 196 ? -14.682 13.815 4.149 1.00 95.94 196 PRO A CA 1
ATOM 1381 C C . PRO A 1 196 ? -15.933 13.111 3.587 1.00 95.94 196 PRO A C 1
ATOM 1383 O O . PRO A 1 196 ? -17.034 13.649 3.809 1.00 95.94 196 PRO A O 1
ATOM 1386 N N . ASP A 1 197 ? -15.787 12.009 2.848 1.00 94.81 197 ASP A N 1
ATOM 1387 C CA . ASP A 1 197 ? -16.866 11.226 2.222 1.00 94.81 197 ASP A CA 1
ATOM 1388 C C . ASP A 1 197 ? -17.411 10.180 3.188 1.00 94.81 197 ASP A C 1
ATOM 1390 O O . ASP A 1 197 ? -18.629 9.949 3.193 1.00 94.81 197 ASP A O 1
ATOM 1394 N N . GLY A 1 198 ? -16.537 9.646 4.040 1.00 94.38 198 GLY A N 1
ATOM 1395 C CA . GLY A 1 198 ? -16.781 8.478 4.872 1.00 94.38 198 GLY A CA 1
ATOM 1396 C C . GLY A 1 198 ? -16.723 7.187 4.059 1.00 94.38 198 GLY A C 1
ATOM 1397 O O . GLY A 1 198 ? -17.614 6.363 4.263 1.00 94.38 198 GLY A O 1
ATOM 1398 N N . ASP A 1 199 ? -15.821 7.081 3.081 1.00 94.25 199 ASP A N 1
ATOM 1399 C CA . ASP A 1 199 ? -15.611 5.874 2.272 1.00 94.25 199 ASP A CA 1
ATOM 1400 C C . ASP A 1 199 ? -14.260 5.184 2.510 1.00 94.25 199 ASP A C 1
ATOM 1402 O O . ASP A 1 199 ? -13.970 4.241 1.790 1.00 94.25 199 ASP A O 1
ATOM 1406 N N . GLY A 1 200 ? -13.475 5.610 3.509 1.00 95.25 200 GLY A N 1
ATOM 1407 C CA . GLY A 1 200 ? -12.193 4.986 3.880 1.00 95.25 200 GLY A CA 1
ATOM 1408 C C . GLY A 1 200 ? -11.013 5.394 2.995 1.00 95.25 200 GLY A C 1
ATOM 1409 O O . GLY A 1 200 ? -9.875 5.319 3.428 1.00 95.25 200 GLY A O 1
ATOM 1410 N N . VAL A 1 201 ? -11.279 5.953 1.817 1.00 96.31 201 VAL A N 1
ATOM 1411 C CA . VAL A 1 201 ? -10.271 6.342 0.824 1.00 96.31 201 VAL A CA 1
ATOM 1412 C C . VAL A 1 201 ? -9.784 7.780 1.054 1.00 96.31 201 VAL A C 1
ATOM 1414 O O . VAL A 1 201 ? -10.524 8.669 1.508 1.00 96.31 201 VAL A O 1
ATOM 1417 N N . ILE A 1 202 ? -8.532 8.081 0.692 1.00 96.88 202 ILE A N 1
ATOM 1418 C CA . ILE A 1 202 ? -7.981 9.429 0.850 1.00 96.88 202 ILE A CA 1
ATOM 1419 C C . ILE A 1 202 ? -8.683 10.468 -0.036 1.00 96.88 202 ILE A C 1
ATOM 1421 O O . ILE A 1 202 ? -8.688 10.450 -1.270 1.00 96.88 202 ILE A O 1
ATOM 1425 N N . GLY A 1 203 ? -9.174 11.533 0.600 1.00 94.19 203 GLY A N 1
ATOM 1426 C CA . GLY A 1 203 ? -9.716 12.686 -0.110 1.00 94.19 203 GLY A CA 1
ATOM 1427 C C . GLY A 1 203 ? -11.208 12.568 -0.388 1.00 94.19 203 GLY A C 1
ATOM 1428 O O . GLY A 1 203 ? -11.972 12.304 0.518 1.00 94.19 203 GLY A O 1
ATOM 1429 N N . THR A 1 204 ? -11.663 12.979 -1.578 1.00 93.44 204 THR A N 1
ATOM 1430 C CA . THR A 1 204 ? -13.109 13.018 -1.880 1.00 93.44 204 THR A CA 1
ATOM 1431 C C . THR A 1 204 ? -13.388 12.673 -3.333 1.00 93.44 204 THR A C 1
ATOM 1433 O O . THR A 1 204 ? -12.855 13.347 -4.230 1.00 93.44 204 THR A O 1
ATOM 1436 N N . GLY A 1 205 ? -14.363 11.804 -3.586 1.00 90.38 205 GLY A N 1
ATOM 1437 C CA . GLY A 1 205 ? -14.731 11.407 -4.944 1.00 90.38 205 GLY A CA 1
ATOM 1438 C C . GLY A 1 205 ? -13.636 10.591 -5.646 1.00 90.38 205 GLY A C 1
ATOM 1439 O O . GLY A 1 205 ? -12.827 9.978 -4.977 1.00 90.38 205 GLY A O 1
ATOM 1440 N N . PRO A 1 206 ? -13.607 10.559 -6.995 1.00 89.06 206 PRO A N 1
ATOM 1441 C CA . PRO A 1 206 ? -12.690 9.676 -7.713 1.00 89.06 206 PRO A CA 1
ATOM 1442 C C . PRO A 1 206 ? -11.226 9.999 -7.426 1.00 89.06 206 PRO A C 1
ATOM 1444 O O . PRO A 1 206 ? -10.855 11.182 -7.475 1.00 89.06 206 PRO A O 1
ATOM 1447 N N . ILE A 1 207 ? -10.436 8.942 -7.256 1.00 91.31 207 ILE A N 1
ATOM 1448 C CA . ILE A 1 207 ? -8.985 8.991 -7.133 1.00 91.31 207 ILE A CA 1
ATOM 1449 C C . ILE A 1 207 ? -8.399 9.690 -8.363 1.00 91.31 207 ILE A C 1
ATOM 1451 O O . ILE A 1 207 ? -8.917 9.638 -9.490 1.00 91.31 207 ILE A O 1
ATOM 1455 N N . SER A 1 208 ? -7.382 10.497 -8.101 1.00 92.31 208 SER A N 1
ATOM 1456 C CA . SER A 1 208 ? -6.627 11.199 -9.122 1.00 92.31 208 SER A CA 1
ATOM 1457 C C . SER A 1 208 ? -5.206 10.716 -8.998 1.00 92.31 208 SER A C 1
ATOM 1459 O O . SER A 1 208 ? -4.552 11.130 -8.059 1.00 92.31 208 SER A O 1
ATOM 1461 N N . ASP A 1 209 ? -4.744 9.973 -9.987 1.00 92.38 209 ASP A N 1
ATOM 1462 C CA . ASP A 1 209 ? -3.340 9.665 -10.212 1.00 92.38 209 ASP A CA 1
ATOM 1463 C C . ASP A 1 209 ? -2.971 10.205 -11.610 1.00 92.38 209 ASP A C 1
ATOM 1465 O O . ASP A 1 209 ? -3.638 9.934 -12.621 1.00 92.38 209 ASP A O 1
ATOM 1469 N N . LEU A 1 210 ? -2.004 11.124 -11.679 1.00 91.31 210 LEU A N 1
ATOM 1470 C CA . LEU A 1 210 ? -1.619 11.785 -12.929 1.00 91.31 210 LEU A CA 1
ATOM 1471 C C . LEU A 1 210 ? -0.486 11.044 -13.653 1.00 91.31 210 LEU A C 1
ATOM 1473 O O . LEU A 1 210 ? -0.321 11.254 -14.868 1.00 91.31 210 LEU A O 1
ATOM 1477 N N . ASN A 1 211 ? 0.295 10.250 -12.937 1.00 87.38 211 ASN A N 1
ATOM 1478 C CA . ASN A 1 211 ? 1.501 9.603 -13.406 1.00 87.38 211 ASN A CA 1
ATOM 1479 C C . ASN A 1 211 ? 1.265 8.104 -13.666 1.00 87.38 211 ASN A C 1
ATOM 1481 O O . ASN A 1 211 ? 1.890 7.593 -14.601 1.00 87.38 211 ASN A O 1
ATOM 1485 N N . GLY A 1 212 ? 0.265 7.499 -13.019 1.00 92.69 212 GLY A N 1
ATOM 1486 C CA . GLY A 1 212 ? -0.176 6.127 -13.250 1.00 92.69 212 GLY A CA 1
ATOM 1487 C C . GLY A 1 212 ? 0.566 5.092 -12.406 1.00 92.69 212 GLY A C 1
ATOM 1488 O O . GLY A 1 212 ? 0.790 4.014 -12.948 1.00 92.69 212 GLY A O 1
ATOM 1489 N N . ASN A 1 213 ? 1.022 5.441 -11.199 1.00 91.75 213 ASN A N 1
ATOM 1490 C CA . ASN A 1 213 ? 1.754 4.556 -10.287 1.00 91.75 213 ASN A CA 1
ATOM 1491 C C . ASN A 1 213 ? 0.938 4.125 -9.058 1.00 91.75 213 ASN A C 1
ATOM 1493 O O . ASN A 1 213 ? 1.542 3.697 -8.083 1.00 91.75 213 ASN A O 1
ATOM 1497 N N . GLY A 1 214 ? -0.380 4.326 -9.048 1.00 95.38 214 GLY A N 1
ATOM 1498 C CA . GLY A 1 214 ? -1.244 3.849 -7.963 1.00 95.38 214 GLY A CA 1
ATOM 1499 C C . GLY A 1 214 ? -1.417 4.843 -6.816 1.00 95.38 214 GLY A C 1
ATOM 1500 O O . GLY A 1 214 ? -2.526 5.119 -6.368 1.00 95.38 214 GLY A O 1
ATOM 1501 N N . LEU A 1 215 ? -0.347 5.560 -6.451 1.00 96.12 215 LEU A N 1
ATOM 1502 C CA . LEU A 1 215 ? -0.436 6.596 -5.420 1.00 96.12 215 LEU A CA 1
ATOM 1503 C C . LEU A 1 215 ? -1.341 7.768 -5.838 1.00 96.12 215 LEU A C 1
ATOM 1505 O O . LEU A 1 215 ? -1.073 8.509 -6.795 1.00 96.12 215 LEU A O 1
ATOM 1509 N N . SER A 1 216 ? -2.342 8.074 -5.013 1.00 96.12 216 SER A N 1
ATOM 1510 C CA . SER A 1 216 ? -3.160 9.278 -5.177 1.00 96.12 216 SER A CA 1
ATOM 1511 C C . SER A 1 216 ? -2.316 10.564 -5.214 1.00 96.12 216 SER A C 1
ATOM 1513 O O . SER A 1 216 ? -1.518 10.859 -4.320 1.00 96.12 216 SER A O 1
ATOM 1515 N N . SER A 1 217 ? -2.600 11.455 -6.176 1.00 94.88 217 SER A N 1
ATOM 1516 C CA . SER A 1 217 ? -2.022 12.807 -6.336 1.00 94.88 217 SER A CA 1
ATOM 1517 C C . SER A 1 217 ? -2.032 13.656 -5.050 1.00 94.88 217 SER A C 1
ATOM 1519 O O . SER A 1 217 ? -1.412 14.728 -4.997 1.00 94.88 217 SER A O 1
ATOM 1521 N N . ILE A 1 218 ? -2.860 13.299 -4.062 1.00 95.25 218 ILE A N 1
ATOM 1522 C CA . ILE A 1 218 ? -2.942 13.976 -2.763 1.00 95.25 218 ILE A CA 1
ATOM 1523 C C . ILE A 1 218 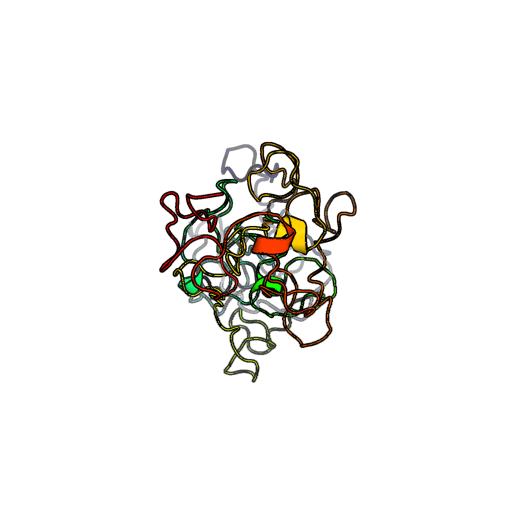? -1.686 13.700 -1.930 1.00 95.25 218 ILE A C 1
ATOM 1525 O O . ILE A 1 218 ? -1.191 14.621 -1.263 1.00 95.25 218 ILE A O 1
ATOM 1529 N N . VAL A 1 219 ? -1.191 12.467 -1.990 1.00 95.88 219 VAL A N 1
ATOM 1530 C CA . VAL A 1 219 ? -0.129 11.922 -1.145 1.00 95.88 219 VAL A CA 1
ATOM 1531 C C . VAL A 1 219 ? 1.147 11.590 -1.921 1.00 95.88 219 VAL A C 1
ATOM 1533 O O . VAL A 1 219 ? 2.225 11.633 -1.339 1.00 95.88 219 VAL A O 1
ATOM 1536 N N . ASP A 1 220 ? 1.085 11.431 -3.238 1.00 95.44 220 ASP A N 1
ATOM 1537 C CA . ASP A 1 220 ? 2.255 11.107 -4.054 1.00 95.44 220 ASP A CA 1
ATOM 1538 C C . ASP A 1 220 ? 3.350 12.213 -4.009 1.00 95.44 220 ASP A C 1
ATOM 1540 O O . ASP A 1 220 ? 3.115 13.367 -4.405 1.00 95.44 220 ASP A O 1
ATOM 1544 N N . PRO A 1 221 ? 4.588 11.920 -3.555 1.00 93.19 221 PRO A N 1
ATOM 1545 C CA . PRO A 1 221 ? 5.685 12.894 -3.539 1.00 93.19 221 PRO A CA 1
ATOM 1546 C C . PRO A 1 221 ? 6.178 13.307 -4.930 1.00 93.19 221 PRO A C 1
ATOM 1548 O O . PRO A 1 221 ? 6.738 14.409 -5.094 1.00 93.19 221 PRO A O 1
ATOM 1551 N N . ASN A 1 222 ? 5.972 12.457 -5.930 1.00 88.56 222 ASN A N 1
ATOM 1552 C CA . ASN A 1 222 ? 6.311 12.694 -7.325 1.00 88.56 222 ASN A CA 1
ATOM 1553 C C . ASN A 1 222 ? 5.244 13.554 -8.027 1.00 88.56 222 ASN A C 1
ATOM 1555 O O . ASN A 1 222 ? 5.531 14.176 -9.064 1.00 88.56 222 ASN A O 1
ATOM 1559 N N . GLU A 1 223 ? 4.093 13.770 -7.380 1.00 91.38 223 GLU A N 1
ATOM 1560 C CA . GLU A 1 223 ? 3.011 14.629 -7.847 1.00 91.38 223 GLU A CA 1
ATOM 1561 C C . GLU A 1 223 ? 2.674 15.794 -6.928 1.00 91.38 223 GLU A C 1
ATOM 1563 O O . GLU A 1 223 ? 2.304 15.678 -5.772 1.00 91.38 223 GLU A O 1
ATOM 1568 N N . PHE A 1 224 ? 2.749 17.012 -7.471 1.00 88.75 224 PHE A N 1
ATOM 1569 C CA . PHE A 1 224 ? 2.391 18.248 -6.757 1.00 88.75 224 PHE A CA 1
ATOM 1570 C C . PHE A 1 224 ? 3.087 18.464 -5.388 1.00 88.75 224 PHE A C 1
ATOM 1572 O O . PHE A 1 224 ? 2.840 19.499 -4.756 1.00 88.75 224 PHE A O 1
ATOM 1579 N N . GLY A 1 225 ? 4.035 17.602 -5.004 1.00 85.88 225 GLY A N 1
ATOM 1580 C CA . GLY A 1 225 ? 4.687 17.575 -3.700 1.00 85.88 225 GLY A CA 1
ATOM 1581 C C . GLY A 1 225 ? 3.784 17.035 -2.592 1.00 85.88 225 GLY A C 1
ATOM 1582 O O . GLY A 1 225 ? 3.796 17.635 -1.509 1.00 85.88 225 GLY A O 1
ATOM 1583 N N . GLY A 1 226 ? 2.993 15.996 -2.885 1.00 91.06 226 GLY A N 1
ATOM 1584 C CA . GLY A 1 226 ? 2.327 15.171 -1.882 1.00 91.06 226 GLY A CA 1
ATOM 1585 C C . GLY A 1 226 ? 3.325 14.561 -0.895 1.00 91.06 226 GLY A C 1
ATOM 1586 O O . GLY A 1 226 ? 4.546 14.706 -1.027 1.00 91.06 226 GLY A O 1
ATOM 1587 N N . ILE A 1 227 ? 2.791 14.010 0.184 1.00 94.81 227 ILE A N 1
ATOM 1588 C CA . ILE A 1 227 ? 3.546 13.194 1.132 1.00 94.81 227 ILE A CA 1
ATOM 1589 C C . ILE A 1 227 ? 2.601 12.068 1.541 1.00 94.81 227 ILE A C 1
ATOM 1591 O O . ILE A 1 227 ? 1.506 12.389 2.016 1.00 94.81 227 ILE A O 1
ATOM 1595 N N . VAL A 1 228 ? 3.043 10.822 1.376 1.00 96.62 228 VAL A N 1
ATOM 1596 C CA . VAL A 1 228 ? 2.377 9.622 1.898 1.00 96.62 228 VAL A CA 1
ATOM 1597 C C . VAL A 1 228 ? 2.032 9.799 3.365 1.00 96.62 228 VAL A C 1
ATOM 1599 O O . VAL A 1 228 ? 2.731 10.522 4.104 1.00 96.62 228 VAL A O 1
ATOM 1602 N N . LEU A 1 229 ? 0.906 9.229 3.779 1.00 96.88 229 LEU A N 1
ATOM 1603 C CA . LEU A 1 229 ? 0.496 9.354 5.160 1.00 96.88 229 LEU A CA 1
ATOM 1604 C C . LEU A 1 229 ? 1.542 8.684 6.061 1.00 96.88 229 LEU A C 1
ATOM 1606 O O . LEU A 1 229 ? 2.160 7.682 5.702 1.00 96.88 229 LEU A O 1
ATOM 1610 N N . PRO A 1 230 ? 1.861 9.296 7.212 1.00 93.69 230 PRO A N 1
ATOM 1611 C CA . PRO A 1 230 ? 2.722 8.631 8.170 1.00 93.69 230 PRO A CA 1
ATOM 1612 C C . PRO A 1 230 ? 1.992 7.409 8.727 1.00 93.69 230 PRO A C 1
ATOM 1614 O O . PRO A 1 230 ? 0.785 7.461 8.898 1.00 93.69 230 PRO A O 1
ATOM 1617 N N . ASN A 1 231 ? 2.743 6.398 9.148 1.00 91.88 231 ASN A N 1
ATOM 1618 C CA . ASN A 1 231 ? 2.210 5.299 9.945 1.00 91.88 231 ASN A CA 1
ATOM 1619 C C . ASN A 1 231 ? 2.616 5.511 11.427 1.00 91.88 231 ASN A C 1
ATOM 1621 O O . ASN A 1 231 ? 3.738 5.148 11.810 1.00 91.88 231 ASN A O 1
ATOM 1625 N N . PRO A 1 232 ? 1.860 6.309 12.218 1.00 96.38 232 PRO A N 1
ATOM 1626 C CA . PRO A 1 232 ? 2.224 6.658 13.590 1.00 96.38 232 PRO A CA 1
ATOM 1627 C C . PRO A 1 232 ? 2.088 5.468 14.545 1.00 96.38 232 PRO A C 1
ATOM 1629 O O . PRO A 1 232 ? 1.276 4.594 14.333 1.00 96.38 232 PRO A O 1
ATOM 1632 N N . ASP A 1 233 ? 2.874 5.488 15.621 1.00 96.88 233 ASP A N 1
ATOM 1633 C CA . ASP A 1 233 ? 2.756 4.587 16.778 1.00 96.88 233 ASP A CA 1
ATOM 1634 C C . ASP A 1 233 ? 2.664 5.504 18.011 1.00 96.88 233 ASP A C 1
ATOM 1636 O O . ASP A 1 233 ? 3.658 6.126 18.438 1.00 96.88 233 ASP A O 1
ATOM 1640 N N . THR A 1 234 ? 1.439 5.737 18.481 1.00 97.00 234 THR A N 1
ATOM 1641 C CA . THR A 1 234 ? 1.105 6.775 19.460 1.00 97.00 234 THR A CA 1
ATOM 1642 C C . THR A 1 234 ? 1.607 6.421 20.860 1.00 97.00 234 THR A C 1
ATOM 1644 O O . THR A 1 234 ? 2.116 7.309 21.576 1.00 97.00 234 THR A O 1
ATOM 1647 N N . ASP A 1 235 ? 1.543 5.152 21.258 1.00 97.25 235 ASP A N 1
ATOM 1648 C CA . ASP A 1 235 ? 1.951 4.686 22.585 1.00 97.25 235 ASP A CA 1
ATOM 1649 C C . ASP A 1 235 ? 3.412 4.172 22.657 1.00 97.25 235 ASP A C 1
ATOM 1651 O O . ASP A 1 235 ? 4.011 4.125 23.751 1.00 97.25 235 ASP A O 1
ATOM 1655 N N . LEU A 1 236 ? 4.046 3.952 21.501 1.00 97.38 236 LEU A N 1
ATOM 1656 C CA . LEU A 1 236 ? 5.401 3.436 21.296 1.00 97.38 236 LEU A CA 1
ATOM 1657 C C . LEU A 1 236 ? 5.596 1.978 21.729 1.00 97.38 236 LEU A C 1
ATOM 1659 O O . LEU A 1 236 ? 6.679 1.634 22.251 1.00 97.38 236 LEU A O 1
ATOM 1663 N N . ASP A 1 237 ? 4.583 1.132 21.569 1.00 96.31 237 ASP A N 1
ATOM 1664 C CA . ASP A 1 237 ? 4.664 -0.300 21.843 1.00 96.31 237 ASP A CA 1
ATOM 1665 C C . ASP A 1 237 ? 5.152 -1.141 20.647 1.00 96.31 237 ASP A C 1
ATOM 1667 O O . ASP A 1 237 ? 5.648 -2.265 20.849 1.00 96.31 237 ASP A O 1
ATOM 1671 N N . GLY A 1 238 ? 5.198 -0.527 19.461 1.00 94.62 238 GLY A N 1
ATOM 1672 C CA . GLY A 1 238 ? 5.675 -1.111 18.214 1.00 94.62 238 GLY A CA 1
ATOM 1673 C C . GLY A 1 238 ? 4.578 -1.669 17.310 1.00 94.62 238 GLY A C 1
ATOM 1674 O O . GLY A 1 238 ? 4.934 -2.353 16.347 1.00 94.62 238 GLY A O 1
ATOM 1675 N N . VAL A 1 239 ? 3.311 -1.423 17.629 1.00 95.25 239 VAL A N 1
ATOM 1676 C CA . VAL A 1 239 ? 2.169 -1.524 16.719 1.00 95.25 239 VAL A CA 1
ATOM 1677 C C . VAL A 1 239 ? 1.794 -0.100 16.305 1.00 95.25 239 VAL A C 1
ATOM 1679 O O . VAL A 1 239 ? 1.852 0.811 17.124 1.00 95.25 239 VAL A O 1
ATOM 1682 N N . ASN A 1 240 ? 1.529 0.119 15.022 1.00 96.31 240 ASN A N 1
ATOM 1683 C CA . ASN A 1 240 ? 1.102 1.437 14.567 1.00 96.31 240 ASN A CA 1
ATOM 1684 C C . ASN A 1 240 ? -0.401 1.624 14.796 1.00 96.31 240 ASN A C 1
ATOM 1686 O O . ASN A 1 240 ? -1.105 0.628 14.907 1.00 96.31 240 ASN A O 1
ATOM 1690 N N . ASP A 1 241 ? -0.857 2.875 14.822 1.00 97.75 241 ASP A N 1
ATOM 1691 C CA . ASP A 1 241 ? -2.222 3.256 15.197 1.00 97.75 241 ASP A CA 1
ATOM 1692 C C . ASP A 1 241 ? -3.268 2.522 14.332 1.00 97.75 241 ASP A C 1
ATOM 1694 O O . ASP A 1 241 ? -4.080 1.818 14.903 1.00 97.75 241 ASP A O 1
ATOM 1698 N N . MET A 1 242 ? -3.113 2.510 12.993 1.00 97.06 242 MET A N 1
ATOM 1699 C CA . MET A 1 242 ? -3.971 1.765 12.027 1.00 97.06 242 MET A CA 1
ATOM 1700 C C . MET A 1 242 ? -4.084 0.245 12.285 1.00 97.06 242 MET A C 1
ATOM 1702 O O . MET A 1 242 ? -4.755 -0.512 11.605 1.00 97.06 242 MET A O 1
ATOM 1706 N N . ASN A 1 243 ? -3.247 -0.256 13.181 1.00 96.69 243 ASN A N 1
ATOM 1707 C CA . ASN A 1 243 ? -3.039 -1.659 13.459 1.00 96.69 243 ASN A CA 1
ATOM 1708 C C . ASN A 1 243 ? -3.252 -1.943 14.962 1.00 96.69 243 ASN A C 1
ATOM 1710 O O . ASN A 1 243 ? -2.939 -3.058 15.403 1.00 96.69 243 ASN A O 1
ATOM 1714 N N . ASP A 1 244 ? -3.657 -0.964 15.781 1.00 97.19 244 ASP A N 1
ATOM 1715 C CA . ASP A 1 244 ? -3.733 -1.040 17.243 1.00 97.19 244 ASP A CA 1
ATOM 1716 C C . ASP A 1 244 ? -5.063 -0.550 17.837 1.00 97.19 244 ASP A C 1
ATOM 1718 O O . ASP A 1 244 ? -5.216 0.617 18.171 1.00 97.19 244 ASP A O 1
ATOM 1722 N N . VAL A 1 245 ? -5.914 -1.518 18.183 1.00 96.56 245 VAL A N 1
ATOM 1723 C CA . VAL A 1 245 ? -7.221 -1.347 18.844 1.00 96.56 245 VAL A CA 1
ATOM 1724 C C . VAL A 1 245 ? -7.254 -0.543 20.166 1.00 96.56 245 VAL A C 1
ATOM 1726 O O . VAL A 1 245 ? -8.316 -0.439 20.796 1.00 96.56 245 VAL A O 1
ATOM 1729 N N . ASP A 1 246 ? -6.108 -0.111 20.702 1.00 97.00 246 ASP A N 1
ATOM 1730 C CA . ASP A 1 246 ? -5.953 0.804 21.851 1.00 97.00 246 ASP A CA 1
ATOM 1731 C C . ASP A 1 246 ? -4.673 1.649 21.664 1.00 97.00 246 ASP A C 1
ATOM 1733 O O . ASP A 1 246 ? -3.754 1.593 22.489 1.00 97.00 246 ASP A O 1
ATOM 1737 N N . SER A 1 247 ? -4.644 2.446 20.596 1.00 97.06 247 SER A N 1
ATOM 1738 C CA . SER A 1 247 ? -3.560 3.295 20.079 1.00 97.06 247 SER A CA 1
ATOM 1739 C C . SER A 1 247 ? -2.861 4.180 21.120 1.00 97.06 247 SER A C 1
ATOM 1741 O O . SER A 1 247 ? -1.698 4.565 20.964 1.00 97.06 247 SER A O 1
ATOM 1743 N N . ASP A 1 248 ? -3.543 4.569 22.206 1.00 96.94 248 ASP A N 1
ATOM 1744 C CA . ASP A 1 248 ? -2.946 5.350 23.303 1.00 96.94 248 ASP A CA 1
ATOM 1745 C C . ASP A 1 248 ? -2.695 4.550 24.601 1.00 96.94 248 ASP A C 1
ATOM 1747 O O . ASP A 1 248 ? -2.085 5.064 25.562 1.00 96.94 248 ASP A O 1
ATOM 1751 N N . ASN A 1 249 ? -3.098 3.276 24.599 1.00 96.94 249 ASN A N 1
ATOM 1752 C CA . ASN A 1 249 ? -2.939 2.258 25.633 1.00 96.94 249 ASN A CA 1
ATOM 1753 C C . ASN A 1 249 ? -3.401 2.745 27.013 1.00 96.94 249 ASN A C 1
ATOM 1755 O O . ASN A 1 249 ? -2.781 2.481 28.067 1.00 96.94 249 ASN A O 1
ATOM 1759 N N . ASP A 1 250 ? -4.492 3.517 27.031 1.00 97.19 250 ASP A N 1
ATOM 1760 C CA . ASP A 1 250 ? -5.133 3.980 28.256 1.00 97.19 250 ASP A CA 1
ATOM 1761 C C . ASP A 1 250 ? -6.100 2.940 28.859 1.00 97.19 250 ASP A C 1
ATOM 1763 O O . ASP A 1 250 ? -6.483 3.041 30.046 1.00 97.19 250 ASP A O 1
ATOM 1767 N N . GLY A 1 251 ? -6.368 1.867 28.107 1.00 95.31 251 GLY A N 1
ATOM 1768 C CA . GLY A 1 251 ? -7.227 0.749 28.472 1.00 95.31 251 GLY A CA 1
ATOM 1769 C C . GLY A 1 251 ? -8.687 0.938 28.062 1.00 95.31 251 GLY A C 1
ATOM 1770 O O . GLY A 1 251 ? -9.559 0.259 28.638 1.00 95.31 251 GLY A O 1
ATOM 1771 N N . ILE A 1 252 ? -8.966 1.873 27.156 1.00 95.75 252 ILE A N 1
ATOM 1772 C CA . ILE A 1 252 ? -10.238 2.055 26.461 1.00 95.75 252 ILE A CA 1
ATOM 1773 C C . ILE A 1 252 ? -9.946 1.884 24.972 1.00 95.75 252 ILE A C 1
ATOM 1775 O O . ILE A 1 252 ? -9.317 2.746 24.396 1.00 95.75 252 ILE A O 1
ATOM 1779 N N . ALA A 1 253 ? -10.467 0.812 24.373 1.00 96.94 253 ALA A N 1
ATOM 1780 C CA . ALA A 1 253 ? -10.287 0.573 22.946 1.00 96.94 253 ALA A CA 1
ATOM 1781 C C . ALA A 1 253 ? -10.815 1.730 22.086 1.00 96.94 253 ALA A C 1
ATOM 1783 O O . ALA A 1 253 ? -11.837 2.347 22.437 1.00 96.94 253 ALA A O 1
ATOM 1784 N N . ASP A 1 254 ? -10.172 1.957 20.955 1.00 96.56 254 ASP A N 1
ATOM 1785 C CA . ASP A 1 254 ? -10.422 3.064 20.031 1.00 96.56 254 ASP A CA 1
ATOM 1786 C C . ASP A 1 254 ? -11.846 3.056 19.477 1.00 96.56 254 ASP A C 1
ATOM 1788 O O . ASP A 1 254 ? -12.553 4.071 19.562 1.00 96.56 254 ASP A O 1
ATOM 1792 N N . VAL A 1 255 ? -12.381 1.874 19.152 1.00 96.06 255 VAL A N 1
ATOM 1793 C CA . VAL A 1 255 ? -13.813 1.672 18.865 1.00 96.06 255 VAL A CA 1
ATOM 1794 C C . VAL A 1 255 ? -14.732 2.338 19.900 1.00 96.06 255 VAL A C 1
ATOM 1796 O O . VAL A 1 255 ? -15.785 2.907 19.584 1.00 96.06 255 VAL A O 1
ATOM 1799 N N . VAL A 1 256 ? -14.376 2.287 21.188 1.00 95.69 256 VAL A N 1
ATOM 1800 C CA . VAL A 1 256 ? -15.163 2.876 22.282 1.00 95.69 256 VAL A CA 1
ATOM 1801 C C . VAL A 1 256 ? -14.934 4.383 22.370 1.00 95.69 256 VAL A C 1
ATOM 1803 O O . VAL A 1 256 ? -15.878 5.121 22.696 1.00 95.69 256 VAL A O 1
ATOM 1806 N N . GLU A 1 257 ? -13.722 4.848 22.089 1.00 95.00 257 GLU A N 1
ATOM 1807 C CA . GLU A 1 257 ? -13.355 6.264 22.045 1.00 95.00 257 GLU A CA 1
ATOM 1808 C C . GLU A 1 257 ? -14.074 7.009 20.911 1.00 95.00 257 GLU A C 1
ATOM 1810 O O . GLU A 1 257 ? -14.681 8.069 21.147 1.00 95.00 257 GLU A O 1
ATOM 1815 N N . ALA A 1 258 ? -14.125 6.396 19.726 1.00 92.62 258 ALA A N 1
ATOM 1816 C CA . ALA A 1 258 ? -14.889 6.833 18.558 1.00 92.62 258 ALA A CA 1
ATOM 1817 C C . ALA A 1 258 ? -16.413 6.786 18.791 1.00 92.62 258 ALA A C 1
ATOM 1819 O O . ALA A 1 258 ? -17.200 7.479 18.133 1.00 92.62 258 ALA A O 1
ATOM 1820 N N . GLY A 1 259 ? -16.857 6.048 19.813 1.00 92.31 259 GLY A N 1
ATOM 1821 C CA . GLY A 1 259 ? -18.257 5.945 20.224 1.00 92.31 259 GLY A CA 1
ATOM 1822 C C . GLY A 1 259 ? -19.024 4.791 19.576 1.00 92.31 259 GLY A C 1
ATOM 1823 O O . GLY A 1 259 ? -20.263 4.776 19.663 1.00 92.31 259 GLY A O 1
ATOM 1824 N N . GLY A 1 260 ? -18.305 3.847 18.971 1.00 92.06 260 GLY A N 1
ATOM 1825 C CA . GLY A 1 260 ? -18.769 2.537 18.535 1.00 92.06 260 GLY A CA 1
ATOM 1826 C C . GLY A 1 260 ? -19.102 1.598 19.699 1.00 92.06 260 GLY A C 1
ATOM 1827 O O . GLY A 1 260 ? -19.317 2.009 20.851 1.00 92.06 260 GLY A O 1
ATOM 1828 N N . THR A 1 261 ? -19.250 0.307 19.393 1.00 92.12 261 THR A N 1
ATOM 1829 C CA . THR A 1 261 ? -19.565 -0.712 20.400 1.00 92.12 261 THR A CA 1
ATOM 1830 C C . THR A 1 261 ? -18.721 -1.961 20.232 1.00 92.12 261 THR A C 1
ATOM 1832 O O . THR A 1 261 ? -18.867 -2.633 19.220 1.00 92.12 261 THR A O 1
ATOM 1835 N N . ASP A 1 262 ? -18.035 -2.324 21.314 1.00 93.56 262 ASP A N 1
ATOM 1836 C CA . ASP A 1 262 ? -17.347 -3.600 21.529 1.00 93.56 262 ASP A CA 1
ATOM 1837 C C . ASP A 1 262 ? -18.006 -4.351 22.717 1.00 93.56 262 ASP A C 1
ATOM 1839 O O . ASP A 1 262 ? -17.757 -4.064 23.900 1.00 93.56 262 ASP A O 1
ATOM 1843 N N . PRO A 1 263 ? -18.993 -5.230 22.470 1.00 93.88 263 PRO A N 1
ATOM 1844 C CA . PRO A 1 263 ? -19.664 -6.021 23.495 1.00 93.88 263 PRO A CA 1
ATOM 1845 C C . PRO A 1 263 ? -18.893 -7.277 23.953 1.00 93.88 263 PRO A C 1
ATOM 1847 O O . PRO A 1 263 ? -19.269 -7.823 25.006 1.00 93.88 263 PRO A O 1
ATOM 1850 N N . ASP A 1 264 ? -17.896 -7.760 23.209 1.00 93.56 264 ASP A N 1
ATOM 1851 C CA . ASP A 1 264 ? -17.066 -8.949 23.497 1.00 93.56 264 ASP A CA 1
ATOM 1852 C C . ASP A 1 264 ? -15.871 -8.593 24.378 1.00 93.56 264 ASP A C 1
ATOM 1854 O O . ASP A 1 264 ? -15.464 -9.414 25.214 1.00 93.56 264 ASP A O 1
ATOM 1858 N N . GLY A 1 265 ? -15.372 -7.368 24.236 1.00 93.88 265 GLY A N 1
ATOM 1859 C CA . GLY A 1 265 ? -14.155 -6.855 24.841 1.00 93.88 265 GLY A CA 1
ATOM 1860 C C . GLY A 1 265 ? -12.887 -7.256 24.088 1.00 93.88 265 GLY A C 1
ATOM 1861 O O . GLY A 1 265 ? -11.902 -7.544 24.779 1.00 93.88 265 GLY A O 1
ATOM 1862 N N . ASP A 1 266 ? -12.929 -7.409 22.763 1.00 93.44 266 ASP A N 1
ATOM 1863 C CA . ASP A 1 266 ? -11.767 -7.758 21.928 1.00 93.44 266 ASP A CA 1
ATOM 1864 C C . ASP A 1 266 ? -11.122 -6.568 21.207 1.00 93.44 266 ASP A C 1
ATOM 1866 O O . ASP A 1 266 ? -10.052 -6.761 20.642 1.00 93.44 266 ASP A O 1
ATOM 1870 N N . GLY A 1 267 ? -11.673 -5.357 21.340 1.00 94.56 267 GLY A N 1
ATOM 1871 C CA . GLY A 1 267 ? -11.125 -4.134 20.742 1.00 94.56 267 GLY A CA 1
ATOM 1872 C C . GLY A 1 267 ? -11.726 -3.796 19.380 1.00 94.56 267 GLY A C 1
ATOM 1873 O O . GLY A 1 267 ? -11.807 -2.625 19.047 1.00 94.56 267 GLY A O 1
ATOM 1874 N N . GLN A 1 268 ? -12.268 -4.793 18.682 1.00 94.69 268 GLN A N 1
ATOM 1875 C CA . GLN A 1 268 ? -12.867 -4.640 17.361 1.00 94.69 268 GLN A CA 1
ATOM 1876 C C . GLN A 1 268 ? -14.326 -4.181 17.422 1.00 94.69 268 GLN A C 1
ATOM 1878 O O . GLN A 1 268 ? -15.038 -4.312 18.434 1.00 94.69 268 GLN A O 1
ATOM 1883 N N . ILE A 1 269 ? -14.818 -3.665 16.301 1.00 94.12 269 ILE A N 1
ATOM 1884 C CA . ILE A 1 269 ? -16.198 -3.241 16.157 1.00 94.12 269 ILE A CA 1
ATOM 1885 C C . ILE A 1 269 ? -17.155 -4.433 16.032 1.00 94.12 269 ILE A C 1
ATOM 1887 O O . ILE A 1 269 ? -17.018 -5.348 15.225 1.00 94.12 269 ILE A O 1
ATOM 1891 N N . GLY A 1 270 ? -18.242 -4.399 16.809 1.00 90.94 270 GLY A N 1
ATOM 1892 C CA . GLY A 1 270 ? -19.320 -5.378 16.669 1.00 90.94 270 GLY A CA 1
ATOM 1893 C C . GLY A 1 270 ? -19.157 -6.586 17.575 1.00 90.94 270 GLY A C 1
ATOM 1894 O O . GLY A 1 270 ? -18.865 -6.413 18.741 1.00 90.94 270 GLY A O 1
ATOM 1895 N N . THR A 1 271 ? -19.541 -7.784 17.116 1.00 88.81 271 THR A N 1
ATOM 1896 C CA . THR A 1 271 ? -19.402 -9.013 17.921 1.00 88.81 271 THR A CA 1
ATOM 1897 C C . THR A 1 271 ? -19.102 -10.226 17.062 1.00 88.81 271 THR A C 1
ATOM 1899 O O . THR A 1 271 ? -19.882 -10.526 16.148 1.00 88.81 271 THR A O 1
ATOM 1902 N N . GLY A 1 272 ? -18.144 -11.049 17.484 1.00 83.44 272 GLY A N 1
ATOM 1903 C CA . GLY A 1 272 ? -17.725 -12.217 16.711 1.00 83.44 272 GLY A CA 1
ATOM 1904 C C . GLY A 1 272 ? -17.015 -11.824 15.410 1.00 83.44 272 GLY A C 1
ATOM 1905 O O . GLY A 1 272 ? -16.521 -10.716 15.332 1.00 83.44 272 GLY A O 1
ATOM 1906 N N . PRO A 1 273 ? -16.957 -12.721 14.404 1.00 84.19 273 PRO A N 1
ATOM 1907 C CA . PRO A 1 273 ? -16.243 -12.433 13.162 1.00 84.19 273 PRO A CA 1
ATOM 1908 C C . PRO A 1 273 ? -16.795 -11.185 12.480 1.00 84.19 273 PRO A C 1
ATOM 1910 O O . PRO A 1 273 ? -18.028 -11.059 12.394 1.00 84.19 273 PRO A O 1
ATOM 1913 N N . ILE A 1 274 ? -15.888 -10.357 11.971 1.00 86.88 274 ILE A N 1
ATOM 1914 C CA . ILE A 1 274 ? -16.206 -9.217 11.123 1.00 86.88 274 ILE A CA 1
ATOM 1915 C C . ILE A 1 274 ? -16.990 -9.705 9.904 1.00 86.88 274 ILE A C 1
ATOM 1917 O O . ILE A 1 274 ? -16.839 -10.833 9.413 1.00 86.88 274 ILE A O 1
ATOM 1921 N N . THR A 1 275 ? -17.985 -8.911 9.526 1.00 90.06 275 THR A N 1
ATOM 1922 C CA . THR A 1 275 ? -18.767 -9.157 8.322 1.00 90.06 275 THR A CA 1
ATOM 1923 C C . THR A 1 275 ? -18.529 -8.008 7.383 1.00 90.06 275 THR A C 1
ATOM 1925 O O . THR A 1 275 ? -19.069 -6.938 7.630 1.00 90.06 275 THR A O 1
ATOM 1928 N N . ASP A 1 276 ? -17.822 -8.291 6.306 1.00 92.19 276 ASP A N 1
ATOM 1929 C CA . ASP A 1 276 ? -17.699 -7.421 5.154 1.00 92.19 276 ASP A CA 1
ATOM 1930 C C . ASP A 1 276 ? -18.417 -8.095 3.967 1.00 92.19 276 ASP A C 1
ATOM 1932 O O . ASP A 1 276 ? -18.118 -9.226 3.553 1.00 92.19 276 ASP A O 1
ATOM 1936 N N . THR A 1 277 ? -19.498 -7.469 3.497 1.00 93.75 277 THR A N 1
ATOM 1937 C CA . THR A 1 277 ? -20.282 -7.990 2.370 1.00 93.75 277 THR A CA 1
ATOM 1938 C C . THR A 1 277 ? -19.722 -7.536 1.016 1.00 93.75 277 THR A C 1
ATOM 1940 O O . THR A 1 277 ? -20.000 -8.208 0.004 1.00 93.75 277 THR A O 1
ATOM 1943 N N . ASP A 1 278 ? -19.006 -6.419 0.988 1.00 91.25 278 ASP A N 1
ATOM 1944 C CA . ASP A 1 278 ? -18.489 -5.717 -0.188 1.00 91.25 278 ASP A CA 1
ATOM 1945 C C . ASP A 1 278 ? -17.129 -6.271 -0.589 1.00 91.25 278 ASP A C 1
ATOM 1947 O O . ASP A 1 278 ? -16.899 -6.441 -1.791 1.00 91.25 278 ASP A O 1
ATOM 1951 N N . GLY A 1 279 ? -16.317 -6.646 0.402 1.00 91.62 279 GLY A N 1
ATOM 1952 C CA . GLY A 1 279 ? -14.907 -6.971 0.245 1.00 91.62 279 GLY A CA 1
ATOM 1953 C C . GLY A 1 279 ? -14.025 -5.723 0.228 1.00 91.62 279 GLY A C 1
ATOM 1954 O O . GLY A 1 279 ? -13.084 -5.742 -0.554 1.00 91.62 279 GLY A O 1
ATOM 1955 N N . ASP A 1 280 ? -14.395 -4.651 0.939 1.00 90.19 280 ASP A N 1
ATOM 1956 C CA . ASP A 1 280 ? -13.654 -3.380 1.005 1.00 90.19 280 ASP A CA 1
ATOM 1957 C C . ASP A 1 280 ? -12.895 -3.176 2.329 1.00 90.19 280 ASP A C 1
ATOM 1959 O O . ASP A 1 280 ? -12.435 -2.071 2.589 1.00 90.19 280 ASP A O 1
ATOM 1963 N N . GLY A 1 281 ? -12.808 -4.201 3.186 1.00 92.38 281 GLY A N 1
ATOM 1964 C CA . GLY A 1 281 ? -12.117 -4.115 4.481 1.00 92.38 281 GLY A CA 1
ATOM 1965 C C . GLY A 1 281 ? -12.966 -3.493 5.592 1.00 92.38 281 GLY A C 1
ATOM 1966 O O . GLY A 1 281 ? -12.854 -3.825 6.771 1.00 92.38 281 GLY A O 1
ATOM 1967 N N . LEU A 1 282 ? -13.974 -2.692 5.229 1.00 93.19 282 LEU A N 1
ATOM 1968 C CA . LEU A 1 282 ? -14.851 -2.056 6.201 1.00 93.19 282 LEU A CA 1
ATOM 1969 C C . LEU A 1 282 ? -15.961 -2.994 6.682 1.00 93.19 282 LEU A C 1
ATOM 1971 O O . LEU A 1 282 ? -16.806 -3.511 5.943 1.00 93.19 282 LEU A O 1
ATOM 1975 N N . SER A 1 283 ? -16.074 -3.120 8.000 1.00 92.19 283 SER A N 1
ATOM 1976 C CA . SER A 1 283 ? -17.176 -3.848 8.625 1.00 92.19 283 SER A CA 1
ATOM 1977 C C . SER A 1 283 ? -18.566 -3.294 8.235 1.00 92.19 283 SER A C 1
ATOM 1979 O O . SER A 1 283 ? -18.858 -2.112 8.420 1.00 92.19 283 SER A O 1
ATOM 1981 N N . ASP A 1 284 ? -19.519 -4.173 7.868 1.00 90.50 284 ASP A N 1
ATOM 1982 C CA . ASP A 1 284 ? -20.936 -3.894 7.497 1.00 90.50 284 ASP A CA 1
ATOM 1983 C C . ASP A 1 284 ? -21.729 -3.014 8.508 1.00 90.50 284 ASP A C 1
ATOM 1985 O O . ASP A 1 284 ? -22.904 -2.662 8.294 1.00 90.50 284 ASP A O 1
ATOM 1989 N N . ILE A 1 285 ? -21.175 -2.793 9.700 1.00 86.81 285 ILE A N 1
ATOM 1990 C CA . ILE A 1 285 ? -21.792 -2.056 10.806 1.00 86.81 285 ILE A CA 1
ATOM 1991 C C . ILE A 1 285 ? -21.286 -0.616 10.954 1.00 86.81 285 ILE A C 1
ATOM 1993 O O . ILE A 1 285 ? -21.869 0.103 11.784 1.00 86.81 285 ILE A O 1
ATOM 1997 N N . VAL A 1 286 ? -20.278 -0.223 10.170 1.00 83.12 286 VAL A N 1
ATOM 1998 C CA . VAL A 1 286 ? -19.758 1.146 10.028 1.00 83.12 286 VAL A CA 1
ATOM 1999 C C . VAL A 1 286 ? -20.644 1.965 9.076 1.00 83.12 286 VAL A C 1
ATOM 2001 O O . VAL A 1 286 ? -21.247 1.398 8.134 1.00 83.12 286 VAL A O 1
#

Organism: NCBI:txid2219161

Foldseek 3Di:
DVPPPDDDPPDDDFPQDQQCQQPDGPVPDPDPSPDPDPPHPPDDDDDDCVPPVDPDDPDDQQGDFDDPPFDQLCPLRHGPVQAQQSNQLLAGCVRQPFPQLCVLPQGSSQAQQSLQLLAGPSVQLPADDPPQQSHGDDDHADDPPRRNHGCQPDVVNPHNRRDQDQLCPLPQTRSQAQQSNQLQQGPSVLLPADDPPPPSHGDDDRFDDPPSRNHGLQARCVHPRHNGRDQDQQCPPPATRSRDQCSVPPQQGPSVVVPADDPPSPSHGDDDRFDDPPSRNHGPVD

Sequence (286 aa):
TNGNGVIDGAELAPAGTDADADGLDDNFDSMPLTAVNTFTNAANGTIDPVTDGIFADADAPGLGDLDYRELDSDGDGIADVIDPDDDNDGILDVDEGTGDSDGDGIPDYLDLDSDNDGIPDVTENGGSDPDGDGVLGTGPITDTDGDGLSDLVDPDNGGSILPVLDRDEDGIPDYLDLDSDNDGITDVIEAGGTDPDGDGVIGTGPISDLNGNGLSSIVDPNEFGGIVLPNPDTDLDGVNDMNDVDSDNDGIADVVEAGGTDPDGDGQIGTGPITDTDGDGLSDIV

InterPro domains:
  IPR028974 TSP type-3 repeat [G3DSA:4.10.1080.10] (94-164)
  IPR028974 TSP type-3 repeat [SSF103647] (141-220)

Secondary structure (DSSP, 8-state):
--SSS---TTSPPP-S--SSSSSS-TTT--S-TT---S----------TTTS------S-TTSSPPPTTS--SS-SSS-TTT-SSSS-SSS-HHHH-S--SS-SSS-GGG-SSTT-SSS-HHHHTT---SS-SSSSSSSS---SSSSSS-TTT-TTTT--PPP---SSSSSS-GGG-TTTT-SSS-HHHHTT---SSSSSSSSSSS---SSSSSS-TTT-TTSTT--PPP---SSSSSS-GGG-TTTT-SSS-HHHHTT---SSSSSSSSSSS---SSSSSS-TT-

Radius of gyration: 23.0 Å; chains: 1; bounding box: 52×35×74 Å